Protein AF-A0A7Y1UF45-F1 (afdb_monomer)

Foldseek 3Di:
DALLQCLVQQVLDPVSVVLCVVQHDDDRFDLVCLVVPDDDQVSVLSPQCVQLDPDSYFDFDAAPQSHTQETEQFEQFRVLSVVVSVVSVVSCVVDRFLPDWHWYWYAPYPPPGTDDTHTGPSDGGDDDPDDDPPDDDPRDDDADVQKFKKFKFKFFADPVRHGDPSSDDPSSADDSIDIPDLVLLLQQLVQQVVCVQPKGWRPPVVQLRVVQSHDDDHQLWGQSNPPVSPKPWPDWDGTKMWGQDPVRKIKIWTKIKTKTFDQDDDDDPPDFTKGWIKIDIWIKTDIWHDDPSGTDWDKMKIKDWMFIWMDDDDDDDDDHHQRRDPPHTDIDGDTGIMMMIMITD

pLDDT: mean 80.5, std 16.52, range [35.34, 98.5]

Secondary structure (DSSP, 8-state):
--THHHHHHTTT-HHHHHHHHHH-------HHHHHSPPSHHHHHHHHHHHHH-SSSSSEEEE-TTS-EEEEES-BSSSHHHHHHHHHHHHHHHH-SSSSS--PEEEEEEBTTEEEEEEPP-SPPPP--SSPPTTPPPTTS--PPTT-EEEEEEEEEE-TTSSBPTTS--GGGSS--EEEE-HHHHHHHHHHHHHTTTS-EEPPHHHHHHHHHT--SS-GGG-TTSHHHHT---SEEEEEEEEEE-TTSPEEEEEEEEEEEEE-----STT-----EEEEEEEEEEEEEEEETTEEEEEEEEEEEEEEEE-----S--S---GGGG-SS-----EEEEEEEEEEE-

Solvent-accessible surface area (backbone atoms only — not comparable to full-atom values): 19359 Å² total; per-residue (Å²): 137,69,83,58,19,58,38,65,49,48,61,60,38,70,68,50,41,52,48,38,71,74,77,50,84,90,78,92,77,57,52,70,45,34,76,53,44,54,82,63,59,68,19,50,43,26,42,44,49,48,70,64,46,94,50,88,61,60,51,72,44,60,30,74,28,54,46,52,53,35,34,30,32,21,22,67,30,75,67,41,51,53,52,49,54,53,52,49,49,54,50,30,74,79,40,49,43,64,92,50,88,54,52,24,38,30,20,63,26,33,82,87,40,64,46,81,62,43,74,52,85,84,71,73,45,73,71,77,95,65,75,60,92,90,58,76,61,87,90,51,82,86,75,58,87,77,38,42,56,31,40,45,51,75,42,43,28,44,97,87,67,45,71,32,88,81,56,58,61,75,92,62,58,80,71,45,60,48,73,51,40,46,69,46,33,47,46,42,44,49,49,56,62,75,33,74,71,43,76,38,68,52,44,65,71,51,50,47,56,58,57,57,63,66,70,92,72,58,72,67,61,27,40,69,52,36,86,87,20,64,25,32,60,85,48,77,51,76,50,44,33,33,30,67,41,98,84,72,27,32,43,34,37,36,41,37,38,42,27,29,41,45,79,54,86,54,87,59,104,85,57,68,37,47,24,31,33,34,37,40,40,34,39,39,40,38,42,35,31,70,54,96,58,35,79,73,44,46,39,40,39,34,41,42,41,41,34,38,36,51,44,45,71,92,84,75,87,88,83,77,57,67,29,50,58,44,90,43,42,69,74,50,75,45,78,43,38,36,40,31,42,34,32,60,115

Radius of gyration: 22.59 Å; Cα contacts (8 Å, |Δi|>4): 703; chains: 1; bounding box: 53×42×66 Å

Mean predicted aligned error: 9.52 Å

Sequence (345 aa):
MFAGAAREAVFSKPDVIARIRRDFIPVAVKAGRVQNPPPGIEGDLYRELKRSQPAPQGIAVLNAAGKVLAWSLMFEDDAEVLNFLDHTRERYAAFPDASRPVSAERFHRFPSRKLPDLPDHGRALAVPDVHPAGDACPGGLPVAPGARLVEVVGRALDDEGKPRSDARTQDNYIEDRFEITSGMQDALAAAMRSAEGKAFRLPAGLSRVIVANAYLGMLDVNPLGGAFSGGECTAEDIALWARRAADESLEIWGRSKVAGKQIEKGRGARNDGRRWDHTIDLRWTGRLAMTGGRLARFALLAEGREQLRWFGPRGDGGKGNDVAHLPAGRPIDLDCRVRYGMGLE

Structure (mmCIF, N/CA/C/O backbone):
data_AF-A0A7Y1UF45-F1
#
_entry.id   AF-A0A7Y1UF45-F1
#
loop_
_atom_site.group_PDB
_atom_site.id
_atom_site.type_symbol
_atom_site.label_atom_id
_atom_site.label_alt_id
_atom_site.label_comp_id
_atom_site.label_asym_id
_atom_site.label_entity_id
_atom_site.label_seq_id
_atom_site.pdbx_PDB_ins_code
_atom_site.Cartn_x
_atom_site.Cartn_y
_atom_site.Cartn_z
_atom_site.occupancy
_atom_site.B_iso_or_equiv
_atom_site.auth_seq_id
_atom_site.auth_comp_id
_atom_site.auth_asym_id
_atom_site.auth_atom_id
_atom_site.pdbx_PDB_model_num
ATOM 1 N N . MET A 1 1 ? -1.211 11.482 -8.405 1.00 35.34 1 MET A N 1
ATOM 2 C CA . MET A 1 1 ? -0.860 10.835 -9.693 1.00 35.34 1 MET A CA 1
ATOM 3 C C . MET A 1 1 ? -0.320 9.451 -9.353 1.00 35.34 1 MET A C 1
ATOM 5 O O . MET A 1 1 ? 0.634 9.364 -8.589 1.00 35.34 1 MET A O 1
ATOM 9 N N . PHE A 1 2 ? -1.010 8.408 -9.821 1.00 45.12 2 PHE A N 1
ATOM 10 C CA . PHE A 1 2 ? -1.220 7.130 -9.122 1.00 45.12 2 PHE A CA 1
ATOM 11 C C . PHE A 1 2 ? -0.126 6.075 -9.372 1.00 45.12 2 PHE A C 1
ATOM 13 O O . PHE A 1 2 ? 0.183 5.769 -10.519 1.00 45.12 2 PHE A O 1
ATOM 20 N N . ALA A 1 3 ? 0.419 5.461 -8.316 1.00 42.25 3 ALA A N 1
ATOM 21 C CA . ALA A 1 3 ? 1.370 4.343 -8.432 1.00 42.25 3 ALA A CA 1
ATOM 22 C C . ALA A 1 3 ? 0.698 2.983 -8.745 1.00 42.25 3 ALA A C 1
ATOM 24 O O . ALA A 1 3 ? 1.385 2.044 -9.143 1.00 42.25 3 ALA A O 1
ATOM 25 N N . GLY A 1 4 ? -0.629 2.863 -8.591 1.00 49.19 4 GLY A N 1
ATOM 26 C CA . GLY A 1 4 ? -1.361 1.599 -8.793 1.00 49.19 4 GLY A CA 1
ATOM 27 C C . GLY A 1 4 ? -1.575 1.192 -10.259 1.00 49.19 4 GLY A C 1
ATOM 28 O O . GLY A 1 4 ? -1.883 0.043 -10.541 1.00 49.19 4 GLY A O 1
ATOM 29 N N . ALA A 1 5 ? -1.302 2.088 -11.209 1.00 53.97 5 ALA A N 1
ATOM 30 C CA . ALA A 1 5 ? -1.544 1.887 -12.638 1.00 53.97 5 ALA A CA 1
ATOM 31 C C . ALA A 1 5 ? -0.840 0.653 -13.233 1.00 53.97 5 ALA A C 1
ATOM 33 O O . ALA A 1 5 ? -1.465 -0.183 -13.880 1.00 53.97 5 ALA A O 1
ATOM 34 N N . ALA A 1 6 ? 0.472 0.534 -13.008 1.00 59.47 6 ALA A N 1
ATOM 35 C CA . ALA A 1 6 ? 1.241 -0.613 -13.483 1.00 59.47 6 ALA A CA 1
ATOM 36 C C . ALA A 1 6 ? 0.867 -1.886 -12.709 1.00 59.47 6 ALA A C 1
ATOM 38 O O . ALA A 1 6 ? 0.811 -2.962 -13.294 1.00 59.47 6 ALA A O 1
ATOM 39 N N . ARG A 1 7 ? 0.558 -1.767 -11.411 1.00 58.94 7 ARG A N 1
ATOM 40 C CA . ARG A 1 7 ? 0.163 -2.897 -10.553 1.00 58.94 7 ARG A CA 1
ATOM 41 C C . ARG A 1 7 ? -1.091 -3.588 -11.085 1.00 58.94 7 ARG A C 1
ATOM 43 O O . ARG A 1 7 ? -1.086 -4.795 -11.283 1.00 58.94 7 ARG A O 1
ATOM 50 N N . GLU A 1 8 ? -2.107 -2.815 -11.440 1.00 55.19 8 GLU A N 1
ATOM 51 C CA . GLU A 1 8 ? -3.396 -3.353 -11.884 1.00 55.19 8 GLU A CA 1
ATOM 52 C C . GLU A 1 8 ? -3.431 -3.782 -13.350 1.00 55.19 8 GLU A C 1
ATOM 54 O O . GLU A 1 8 ? -4.167 -4.702 -13.692 1.00 55.19 8 GLU A O 1
ATOM 59 N N . ALA A 1 9 ? -2.636 -3.169 -14.227 1.00 61.09 9 ALA A N 1
ATOM 60 C CA . ALA A 1 9 ? -2.624 -3.543 -15.645 1.00 61.09 9 ALA A CA 1
ATOM 61 C C . ALA A 1 9 ? -1.584 -4.627 -15.986 1.00 61.09 9 ALA A C 1
ATOM 63 O O . ALA A 1 9 ? -1.766 -5.390 -16.942 1.00 61.09 9 ALA A O 1
ATOM 64 N N . VAL A 1 10 ? -0.480 -4.685 -15.231 1.00 66.75 10 VAL A N 1
ATOM 65 C CA . VAL A 1 10 ? 0.660 -5.574 -15.503 1.00 66.75 10 VAL A CA 1
ATOM 66 C C . VAL A 1 10 ? 0.774 -6.678 -14.457 1.00 66.75 10 VAL A C 1
ATOM 68 O O . VAL A 1 10 ? 0.766 -7.856 -14.810 1.00 66.75 10 VAL A O 1
ATOM 71 N N . PHE A 1 11 ? 0.822 -6.325 -13.172 1.00 65.75 11 PHE A N 1
ATOM 72 C CA . PHE A 1 11 ? 1.010 -7.297 -12.085 1.00 65.75 11 PHE A CA 1
ATOM 73 C C . PHE A 1 11 ? -0.281 -8.018 -11.675 1.00 65.75 11 PHE A C 1
ATOM 75 O O . PHE A 1 11 ? -0.262 -8.892 -10.814 1.00 65.75 11 PHE A O 1
ATOM 82 N N . SER A 1 12 ? -1.392 -7.740 -12.354 1.00 59.53 12 SER A N 1
ATOM 83 C CA . SER A 1 12 ? -2.643 -8.466 -12.191 1.00 59.53 12 SER A CA 1
ATOM 84 C C . SER A 1 12 ? -2.755 -9.700 -13.078 1.00 59.53 12 SER A C 1
ATOM 86 O O . SER A 1 12 ? -3.769 -10.367 -12.954 1.00 59.53 12 SER A O 1
ATOM 88 N N . LYS A 1 13 ? -1.792 -10.039 -13.953 1.00 68.81 13 LYS A N 1
ATOM 89 C CA . LYS A 1 13 ? -1.873 -11.164 -14.918 1.00 68.81 13 LYS A CA 1
ATOM 90 C C . LYS A 1 13 ? -1.083 -12.393 -14.453 1.00 68.81 13 LYS A C 1
ATOM 92 O O . LYS A 1 13 ? 0.041 -12.235 -13.986 1.00 68.81 13 LYS A O 1
ATOM 97 N N . PRO A 1 14 ? -1.630 -13.626 -14.528 1.00 69.62 14 PRO A N 1
ATOM 98 C CA . PRO A 1 14 ? -1.044 -14.766 -13.816 1.00 69.62 14 PRO A CA 1
ATOM 99 C C . PRO A 1 14 ? 0.273 -15.231 -14.442 1.00 69.62 14 PRO A C 1
ATOM 101 O O . PRO A 1 14 ? 1.185 -15.629 -13.731 1.00 69.62 14 PRO A O 1
ATOM 104 N N . ASP A 1 15 ? 0.359 -15.182 -15.764 1.00 77.44 15 ASP A N 1
ATOM 105 C CA . ASP A 1 15 ? 1.523 -15.494 -16.581 1.00 77.44 15 ASP A CA 1
ATOM 106 C C . ASP A 1 15 ? 2.648 -14.480 -16.359 1.00 77.44 15 ASP A C 1
ATOM 108 O O . ASP A 1 15 ? 3.798 -14.876 -16.169 1.00 77.44 15 ASP A O 1
ATOM 112 N N . VAL A 1 16 ? 2.314 -13.190 -16.275 1.00 80.12 16 VAL A N 1
ATOM 113 C CA . VAL A 1 16 ? 3.249 -12.120 -15.905 1.00 80.12 16 VAL A CA 1
ATOM 114 C C . VAL A 1 16 ? 3.764 -12.317 -14.478 1.00 80.12 16 VAL A C 1
ATOM 116 O O . VAL A 1 16 ? 4.975 -12.312 -14.266 1.00 80.12 16 VAL A O 1
ATOM 119 N N . ILE A 1 17 ? 2.884 -12.571 -13.501 1.00 74.12 17 ILE A N 1
ATOM 120 C CA . ILE A 1 17 ? 3.282 -12.858 -12.109 1.00 74.12 17 ILE A CA 1
ATOM 121 C C . ILE A 1 17 ? 4.177 -14.099 -12.047 1.00 74.12 17 ILE A C 1
ATOM 123 O O . ILE A 1 17 ? 5.221 -14.073 -11.397 1.00 74.12 17 ILE A O 1
ATOM 127 N N . ALA A 1 18 ? 3.784 -15.189 -12.711 1.00 76.25 18 ALA A N 1
ATOM 128 C CA . ALA A 1 18 ? 4.558 -16.425 -12.738 1.00 76.25 18 ALA A CA 1
ATOM 129 C C . ALA A 1 18 ? 5.945 -16.196 -13.347 1.00 76.25 18 ALA A C 1
ATOM 131 O O . ALA A 1 18 ? 6.940 -16.689 -12.816 1.00 76.25 18 ALA A O 1
ATOM 132 N N . ARG A 1 19 ? 6.021 -15.402 -14.421 1.00 85.38 19 ARG A N 1
ATOM 133 C CA . ARG A 1 19 ? 7.281 -15.000 -15.043 1.00 85.38 19 ARG A CA 1
ATOM 134 C C . ARG A 1 19 ? 8.155 -14.197 -14.085 1.00 85.38 19 ARG A C 1
ATOM 136 O O . ARG A 1 19 ? 9.326 -14.525 -13.929 1.00 85.38 19 ARG A O 1
ATOM 143 N N . ILE A 1 20 ? 7.592 -13.178 -13.442 1.00 84.50 20 ILE A N 1
ATOM 144 C CA . ILE A 1 20 ? 8.307 -12.330 -12.485 1.00 84.50 20 ILE A CA 1
ATOM 145 C C . ILE A 1 20 ? 8.844 -13.167 -11.333 1.00 84.50 20 ILE A C 1
ATOM 147 O O . ILE A 1 20 ? 10.030 -13.107 -11.063 1.00 84.50 20 ILE A O 1
ATOM 151 N N . ARG A 1 21 ? 8.018 -14.008 -10.704 1.00 79.44 21 ARG A N 1
ATOM 152 C CA . ARG A 1 21 ? 8.452 -14.853 -9.577 1.00 79.44 21 ARG A CA 1
ATOM 153 C C . ARG A 1 21 ? 9.572 -15.822 -9.937 1.00 79.44 21 ARG A C 1
ATOM 155 O O . ARG A 1 21 ? 10.344 -16.200 -9.064 1.00 79.44 21 ARG A O 1
ATOM 162 N N . ARG A 1 22 ? 9.624 -16.262 -11.194 1.00 85.19 22 ARG A N 1
ATOM 163 C CA . ARG A 1 22 ? 10.650 -17.190 -11.667 1.00 85.19 22 ARG A CA 1
ATOM 164 C C . ARG A 1 22 ? 11.966 -16.484 -11.986 1.00 85.19 22 ARG A C 1
ATOM 166 O O . ARG A 1 22 ? 13.018 -17.019 -11.659 1.00 85.19 22 ARG A O 1
ATOM 173 N N . ASP A 1 23 ? 11.896 -15.321 -12.631 1.00 88.75 23 ASP A N 1
ATOM 174 C CA . ASP A 1 23 ? 13.054 -14.716 -13.300 1.00 88.75 23 ASP A CA 1
ATOM 175 C C . ASP A 1 23 ? 13.484 -13.359 -12.689 1.00 88.75 23 ASP A C 1
ATOM 177 O O . ASP A 1 23 ? 14.534 -12.837 -13.058 1.00 88.75 23 ASP A O 1
ATOM 181 N N . PHE A 1 24 ? 12.700 -12.762 -11.780 1.00 88.31 24 PHE A N 1
ATOM 182 C CA . PHE A 1 24 ? 12.879 -11.386 -11.297 1.00 88.31 24 PHE A CA 1
ATOM 183 C C . PHE A 1 24 ? 12.585 -11.221 -9.795 1.00 88.31 24 PHE A C 1
ATOM 185 O O . PHE A 1 24 ? 11.868 -12.004 -9.177 1.00 88.31 24 PHE A O 1
ATOM 192 N N . ILE A 1 25 ? 13.087 -10.124 -9.219 1.00 82.94 25 ILE A N 1
ATOM 193 C CA . ILE A 1 25 ? 12.717 -9.654 -7.877 1.00 82.94 25 ILE A CA 1
ATOM 194 C C . ILE A 1 25 ? 11.820 -8.417 -8.047 1.00 82.94 25 ILE A C 1
ATOM 196 O O . ILE A 1 25 ? 12.322 -7.361 -8.443 1.00 82.94 25 ILE A O 1
ATOM 200 N N . PRO A 1 26 ? 10.498 -8.510 -7.807 1.00 78.25 26 PRO A N 1
ATOM 201 C CA . PRO A 1 26 ? 9.615 -7.357 -7.927 1.00 78.25 26 PRO A CA 1
ATOM 202 C C . PRO A 1 26 ? 9.829 -6.386 -6.763 1.00 78.25 26 PRO A C 1
ATOM 204 O O . PRO A 1 26 ? 9.764 -6.774 -5.600 1.00 78.25 26 PRO A O 1
ATOM 207 N N . VAL A 1 27 ? 10.034 -5.105 -7.078 1.00 76.06 27 VAL A N 1
ATOM 208 C CA . VAL A 1 27 ? 10.164 -4.035 -6.079 1.00 76.06 27 VAL A CA 1
ATOM 209 C C . VAL A 1 27 ? 9.229 -2.892 -6.439 1.00 76.06 27 VAL A C 1
ATOM 211 O O . VAL A 1 27 ? 9.270 -2.356 -7.547 1.00 76.06 27 VAL A O 1
ATOM 214 N N . ALA A 1 28 ? 8.392 -2.491 -5.486 1.00 72.56 28 ALA A N 1
ATOM 215 C CA . ALA A 1 28 ? 7.469 -1.386 -5.668 1.00 72.56 28 ALA A CA 1
ATOM 216 C C . ALA A 1 28 ? 8.030 -0.114 -5.017 1.00 72.56 28 ALA A C 1
ATOM 218 O O . ALA A 1 28 ? 8.072 0.014 -3.797 1.00 72.56 28 ALA A O 1
ATOM 219 N N . VAL A 1 29 ? 8.451 0.848 -5.837 1.00 72.56 29 VAL A N 1
ATOM 220 C CA . VAL A 1 29 ? 9.058 2.103 -5.369 1.00 72.56 29 VAL A CA 1
ATOM 221 C C . VAL A 1 29 ? 8.046 3.246 -5.320 1.00 72.56 29 VAL A C 1
ATOM 223 O O . VAL A 1 29 ? 7.265 3.460 -6.250 1.00 72.56 29 VAL A O 1
ATOM 226 N N . LYS A 1 30 ? 8.071 4.034 -4.237 1.00 71.62 30 LYS A N 1
ATOM 227 C CA . LYS A 1 30 ? 7.244 5.244 -4.115 1.00 71.62 30 LYS A CA 1
ATOM 228 C C . LYS A 1 30 ? 7.755 6.320 -5.073 1.00 71.62 30 LYS A C 1
ATOM 230 O O . LYS A 1 30 ? 8.881 6.794 -4.924 1.00 71.62 30 LYS A O 1
ATOM 235 N N . ALA A 1 31 ? 6.905 6.791 -5.987 1.00 69.19 31 ALA A N 1
ATOM 236 C CA . ALA A 1 31 ? 7.272 7.834 -6.952 1.00 69.19 31 ALA A CA 1
ATOM 237 C C . ALA A 1 31 ? 7.837 9.097 -6.271 1.00 69.19 31 ALA A C 1
ATOM 239 O O . ALA A 1 31 ? 8.826 9.660 -6.730 1.00 69.19 31 ALA A O 1
ATOM 240 N N . GLY A 1 32 ? 7.280 9.504 -5.123 1.00 72.44 32 GLY A N 1
ATOM 241 C CA . GLY A 1 32 ? 7.795 10.637 -4.344 1.00 72.44 32 GLY A CA 1
ATOM 242 C C . GLY A 1 32 ? 9.236 10.455 -3.843 1.00 72.44 32 GLY A C 1
ATOM 243 O O . GLY A 1 32 ? 9.985 11.431 -3.811 1.00 72.44 32 GLY A O 1
ATOM 244 N N . ARG A 1 33 ? 9.646 9.219 -3.513 1.00 76.19 33 ARG A N 1
ATOM 245 C CA . ARG A 1 33 ? 11.028 8.878 -3.123 1.00 76.19 33 ARG A CA 1
ATOM 246 C C . ARG A 1 33 ? 11.967 8.864 -4.323 1.00 76.19 33 ARG A C 1
ATOM 248 O O . ARG A 1 33 ? 13.086 9.337 -4.209 1.00 76.19 33 ARG A O 1
ATOM 255 N N . VAL A 1 34 ? 11.504 8.409 -5.488 1.00 82.50 34 VAL A N 1
ATOM 256 C CA . VAL A 1 34 ? 12.278 8.534 -6.736 1.00 82.50 34 VAL A CA 1
ATOM 257 C C . VAL A 1 34 ? 12.483 10.011 -7.084 1.00 82.50 34 VAL A C 1
ATOM 259 O O . VAL A 1 34 ? 13.577 10.411 -7.463 1.00 82.50 34 VAL A O 1
ATOM 262 N N . GLN A 1 35 ? 11.465 10.860 -6.905 1.00 83.00 35 GLN A N 1
ATOM 263 C CA . GLN A 1 35 ? 11.594 12.296 -7.169 1.00 83.00 35 GLN A CA 1
ATOM 264 C C . GLN A 1 35 ? 12.461 13.030 -6.144 1.00 83.00 35 GLN A C 1
ATOM 266 O O . GLN A 1 35 ? 13.168 13.968 -6.521 1.00 83.00 35 GLN A O 1
ATOM 271 N N . ASN A 1 36 ? 12.468 12.578 -4.890 1.00 83.88 36 ASN A N 1
ATOM 272 C CA . ASN A 1 36 ? 13.293 13.125 -3.815 1.00 83.88 36 ASN A CA 1
ATOM 273 C C . ASN A 1 36 ? 14.122 12.005 -3.165 1.00 83.88 36 ASN A C 1
ATOM 275 O O . ASN A 1 36 ? 13.767 11.543 -2.074 1.00 83.88 36 ASN A O 1
ATOM 279 N N . PRO A 1 37 ? 15.194 11.541 -3.839 1.00 87.44 37 PRO A N 1
ATOM 280 C CA . PRO A 1 37 ? 16.002 10.439 -3.341 1.00 87.44 37 PRO A CA 1
ATOM 281 C C . PRO A 1 37 ? 16.590 10.763 -1.964 1.00 87.44 37 PRO A C 1
ATOM 283 O O . PRO A 1 37 ? 17.163 11.846 -1.800 1.00 87.44 37 PRO A O 1
ATOM 286 N N . PRO A 1 38 ? 16.470 9.856 -0.979 1.00 85.19 38 PRO A N 1
ATOM 287 C CA . PRO A 1 38 ? 17.140 10.027 0.304 1.00 85.19 38 PRO A CA 1
ATOM 288 C C . PRO A 1 38 ? 18.673 10.012 0.125 1.00 85.19 38 PRO A C 1
ATOM 290 O O . PRO A 1 38 ? 19.173 9.643 -0.941 1.00 85.19 38 PRO A O 1
ATOM 293 N N . PRO A 1 39 ? 19.455 10.417 1.139 1.00 85.00 39 PRO A N 1
ATOM 294 C CA . PRO A 1 39 ? 20.890 10.146 1.150 1.00 85.00 39 PRO A CA 1
ATOM 295 C C . PRO A 1 39 ? 21.176 8.636 1.274 1.00 85.00 39 PRO A C 1
ATOM 297 O O . PRO A 1 39 ? 20.290 7.842 1.586 1.00 85.00 39 PRO A O 1
ATOM 300 N N . GLY A 1 40 ? 22.434 8.247 1.055 1.00 85.94 40 GLY A N 1
ATOM 301 C CA . GLY A 1 40 ? 22.899 6.866 1.223 1.00 85.94 40 GLY A CA 1
ATOM 302 C C . GLY A 1 40 ? 22.737 5.982 -0.017 1.00 85.94 40 GLY A C 1
ATOM 303 O O . GLY A 1 40 ? 22.385 6.456 -1.100 1.00 85.94 40 GLY A O 1
ATOM 304 N N . ILE A 1 41 ? 23.028 4.690 0.163 1.00 85.69 41 ILE A N 1
ATOM 305 C CA . ILE A 1 41 ? 23.172 3.715 -0.927 1.00 85.69 41 ILE A CA 1
ATOM 306 C C . ILE A 1 41 ? 21.843 3.456 -1.649 1.00 85.69 41 ILE A C 1
ATOM 308 O O . ILE A 1 41 ? 21.789 3.510 -2.873 1.00 85.69 41 ILE A O 1
ATOM 312 N N . GLU A 1 42 ? 20.734 3.280 -0.926 1.00 83.75 42 GLU A N 1
ATOM 313 C CA . GLU A 1 42 ? 19.424 3.215 -1.588 1.00 83.75 42 GLU A CA 1
ATOM 314 C C . GLU A 1 42 ? 19.109 4.511 -2.339 1.00 83.75 42 GLU A C 1
ATOM 316 O O . GLU A 1 42 ? 18.591 4.491 -3.451 1.00 83.75 42 GLU A O 1
ATOM 321 N N . GLY A 1 43 ? 19.471 5.656 -1.760 1.00 87.62 43 GLY A N 1
ATOM 322 C CA . GLY A 1 43 ? 19.366 6.959 -2.400 1.00 87.62 43 GLY A CA 1
ATOM 323 C C . GLY A 1 43 ? 20.080 7.053 -3.747 1.00 87.62 43 GLY A C 1
ATOM 324 O O . GLY A 1 43 ? 19.604 7.739 -4.654 1.00 87.62 43 GLY A O 1
ATOM 325 N N . ASP A 1 44 ? 21.213 6.362 -3.900 1.00 89.38 44 ASP A N 1
ATOM 326 C CA . ASP A 1 44 ? 21.905 6.219 -5.183 1.00 89.38 44 ASP A CA 1
ATOM 327 C C . ASP A 1 44 ? 21.042 5.451 -6.199 1.00 89.38 44 ASP A C 1
ATOM 329 O O . ASP A 1 44 ? 20.910 5.907 -7.336 1.00 89.38 44 ASP A O 1
ATOM 333 N N . LEU A 1 45 ? 20.391 4.357 -5.786 1.00 89.50 45 LEU A N 1
ATOM 334 C CA . LEU A 1 45 ? 19.464 3.591 -6.629 1.00 89.50 45 LEU A CA 1
ATOM 335 C C . LEU A 1 45 ? 18.254 4.433 -7.061 1.00 89.50 45 LEU A C 1
ATOM 337 O O . LEU A 1 45 ? 17.920 4.491 -8.244 1.00 89.50 45 LEU A O 1
ATOM 341 N N . TYR A 1 46 ? 17.632 5.157 -6.123 1.00 89.50 46 TYR A N 1
ATOM 342 C CA . TYR A 1 46 ? 16.533 6.081 -6.427 1.00 89.50 46 TYR A CA 1
ATOM 343 C C . TYR A 1 46 ? 16.971 7.193 -7.392 1.00 89.50 46 TYR A C 1
ATOM 345 O O . TYR A 1 46 ? 16.196 7.585 -8.267 1.00 89.50 46 TYR A O 1
ATOM 353 N N . ARG A 1 47 ? 18.212 7.689 -7.283 1.00 91.25 47 ARG A N 1
ATOM 354 C CA . ARG A 1 47 ? 18.777 8.654 -8.241 1.00 91.25 47 ARG A CA 1
ATOM 355 C C . ARG A 1 47 ? 18.971 8.051 -9.624 1.00 91.25 47 ARG A C 1
ATOM 357 O O . ARG A 1 47 ? 18.678 8.738 -10.599 1.00 91.25 47 ARG A O 1
ATOM 364 N N . GLU A 1 48 ? 19.414 6.803 -9.721 1.00 92.69 48 GLU A N 1
ATOM 365 C CA . GLU A 1 48 ? 19.587 6.133 -11.012 1.00 92.69 48 GLU A CA 1
ATOM 366 C C . GLU A 1 48 ? 18.250 5.864 -11.711 1.00 92.69 48 GLU A C 1
ATOM 368 O O . GLU A 1 48 ? 18.103 6.139 -12.906 1.00 92.69 48 GLU A O 1
ATOM 373 N N . LEU A 1 49 ? 17.237 5.449 -10.947 1.00 91.44 49 LEU A N 1
ATOM 374 C CA . LEU A 1 49 ? 15.854 5.380 -11.417 1.00 91.44 49 LEU A CA 1
ATOM 375 C C . LEU A 1 49 ? 15.373 6.750 -11.906 1.00 91.44 49 LEU A C 1
ATOM 377 O O . LEU A 1 49 ? 14.915 6.869 -13.040 1.00 91.44 49 LEU A O 1
ATOM 381 N N . LYS A 1 50 ? 15.541 7.806 -11.097 1.00 92.12 50 LYS A N 1
ATOM 382 C CA . LYS A 1 50 ? 15.129 9.176 -11.451 1.00 92.12 50 LYS A CA 1
ATOM 383 C C . LYS A 1 50 ? 15.813 9.684 -12.718 1.00 92.12 50 LYS A C 1
ATOM 385 O O . LYS A 1 50 ? 15.191 10.393 -13.503 1.00 92.12 50 LYS A O 1
ATOM 390 N N . ARG A 1 51 ? 17.093 9.360 -12.901 1.00 92.75 51 ARG A N 1
ATOM 391 C CA . ARG A 1 51 ? 17.888 9.754 -14.069 1.00 92.75 51 ARG A CA 1
ATOM 392 C C . ARG A 1 51 ? 17.369 9.075 -15.337 1.00 92.75 51 ARG A C 1
ATOM 394 O O . ARG A 1 51 ? 17.268 9.722 -16.375 1.00 92.75 51 ARG A O 1
ATOM 401 N N . SER A 1 52 ? 17.029 7.792 -15.231 1.00 91.31 52 SER A N 1
ATOM 402 C CA . SER A 1 52 ? 16.617 6.942 -16.353 1.00 91.31 52 SER A CA 1
ATOM 403 C C . SER A 1 52 ? 15.136 7.048 -16.703 1.00 91.31 52 SER A C 1
ATOM 405 O O . SER A 1 52 ? 14.756 6.745 -17.834 1.00 91.31 52 SER A O 1
ATOM 407 N N . GLN A 1 53 ? 14.297 7.501 -15.771 1.00 88.62 53 GLN A N 1
ATOM 408 C CA . GLN A 1 53 ? 12.857 7.544 -15.981 1.00 88.62 53 GLN A CA 1
ATOM 409 C C . GLN A 1 53 ? 12.477 8.572 -17.075 1.00 88.62 53 GLN A C 1
ATOM 411 O O . GLN A 1 53 ? 12.856 9.744 -16.999 1.00 88.62 53 GLN A O 1
ATOM 416 N N . PRO A 1 54 ? 11.694 8.182 -18.094 1.00 82.75 54 PRO A N 1
ATOM 417 C CA . PRO A 1 54 ? 11.074 9.121 -19.024 1.00 82.75 54 PRO A CA 1
ATOM 418 C C . PRO A 1 54 ? 9.878 9.854 -18.392 1.00 82.75 54 PRO A C 1
ATOM 420 O O . PRO A 1 54 ? 9.527 10.949 -18.823 1.00 82.75 54 PRO A O 1
ATOM 423 N N . ALA A 1 55 ? 9.256 9.262 -17.369 1.00 78.69 55 ALA A N 1
ATOM 424 C CA . ALA A 1 55 ? 8.130 9.810 -16.624 1.00 78.69 55 ALA A CA 1
ATOM 425 C C . ALA A 1 55 ? 8.127 9.250 -15.186 1.00 78.69 55 ALA A C 1
ATOM 427 O O . ALA A 1 55 ? 8.757 8.225 -14.943 1.00 78.69 55 ALA A O 1
ATOM 428 N N . PRO A 1 56 ? 7.397 9.860 -14.230 1.00 71.62 56 PRO A N 1
ATOM 429 C CA . PRO A 1 56 ? 7.323 9.374 -12.843 1.00 71.62 56 PRO A CA 1
ATOM 430 C C . PRO A 1 56 ? 6.700 7.977 -12.657 1.00 71.62 56 PRO A C 1
ATOM 432 O O . PRO A 1 56 ? 6.632 7.494 -11.530 1.00 71.62 56 PRO A O 1
ATOM 435 N N . GLN A 1 57 ? 6.184 7.369 -13.728 1.00 73.88 57 GLN A N 1
ATOM 436 C CA . GLN A 1 57 ? 5.519 6.069 -13.741 1.00 73.88 57 GLN A CA 1
ATOM 437 C C . GLN A 1 57 ? 6.142 5.163 -14.808 1.00 73.88 57 GLN A C 1
ATOM 439 O O . GLN A 1 57 ? 6.768 5.631 -15.761 1.00 73.88 57 GLN A O 1
ATOM 444 N N . GLY A 1 58 ? 5.930 3.861 -14.653 1.00 80.56 58 GLY A N 1
ATOM 445 C CA . GLY A 1 58 ? 6.346 2.843 -15.607 1.00 80.56 58 GLY A CA 1
ATOM 446 C C . GLY A 1 58 ? 6.956 1.636 -14.914 1.00 80.56 58 GLY A C 1
ATOM 447 O O . GLY A 1 58 ? 6.927 1.520 -13.688 1.00 80.56 58 GLY A O 1
ATOM 448 N N . ILE A 1 59 ? 7.503 0.742 -15.726 1.00 86.88 59 ILE A N 1
ATOM 449 C CA . ILE A 1 59 ? 8.216 -0.451 -15.289 1.00 86.88 59 ILE A CA 1
ATOM 450 C C . ILE A 1 59 ? 9.666 -0.310 -15.721 1.00 86.88 59 ILE A C 1
ATOM 452 O O . ILE A 1 59 ? 9.957 -0.103 -16.900 1.00 86.88 59 ILE A O 1
ATOM 456 N N . ALA A 1 60 ? 10.559 -0.427 -14.747 1.00 91.75 60 ALA A N 1
ATOM 457 C CA . ALA A 1 60 ? 11.996 -0.419 -14.942 1.00 91.75 60 ALA A CA 1
ATOM 458 C C . ALA A 1 60 ? 12.556 -1.790 -14.572 1.00 91.75 60 ALA A C 1
ATOM 460 O O . ALA A 1 60 ? 12.160 -2.355 -13.553 1.00 91.75 60 ALA A O 1
ATOM 461 N N . VAL A 1 61 ? 13.499 -2.294 -15.364 1.00 94.62 61 VAL A N 1
ATOM 462 C CA . VAL A 1 61 ? 14.299 -3.470 -15.000 1.00 94.62 61 VAL A CA 1
ATOM 463 C C . VAL A 1 61 ? 15.737 -3.030 -14.806 1.00 94.62 61 VAL A C 1
ATOM 465 O O . VAL A 1 61 ? 16.284 -2.299 -15.634 1.00 94.62 61 VAL A O 1
ATOM 468 N N . LEU A 1 62 ? 16.328 -3.456 -13.694 1.00 94.12 62 LEU A N 1
ATOM 469 C CA . LEU A 1 62 ? 17.685 -3.114 -13.303 1.00 94.12 62 LEU A CA 1
ATOM 470 C C . LEU A 1 62 ? 18.551 -4.372 -13.283 1.00 94.12 62 LEU A C 1
ATOM 472 O O . LEU A 1 62 ? 18.046 -5.470 -13.056 1.00 94.12 62 LEU A O 1
ATOM 476 N N . ASN A 1 63 ? 19.852 -4.206 -13.502 1.00 94.25 63 ASN A N 1
ATOM 477 C CA . ASN A 1 63 ? 20.823 -5.276 -13.303 1.00 94.25 63 ASN A CA 1
ATOM 478 C C . ASN A 1 63 ? 21.326 -5.348 -11.847 1.00 94.25 63 ASN A C 1
ATOM 480 O O . ASN A 1 63 ? 20.903 -4.561 -10.997 1.00 94.25 63 ASN A O 1
ATOM 484 N N . ALA A 1 64 ? 22.250 -6.271 -11.550 1.00 90.81 64 ALA A N 1
ATOM 485 C CA . ALA A 1 64 ? 22.745 -6.495 -10.185 1.00 90.81 64 ALA A CA 1
ATOM 486 C C . ALA A 1 64 ? 23.512 -5.295 -9.599 1.00 90.81 64 ALA A C 1
ATOM 488 O O . ALA A 1 64 ? 23.645 -5.182 -8.386 1.00 90.81 64 ALA A O 1
ATOM 489 N N . ALA A 1 65 ? 23.981 -4.373 -10.444 1.00 90.94 65 ALA A N 1
ATOM 490 C CA . ALA A 1 65 ? 24.645 -3.139 -10.029 1.00 90.94 65 ALA A CA 1
ATOM 491 C C . ALA A 1 65 ? 23.685 -1.936 -9.961 1.00 90.94 65 ALA A C 1
ATOM 493 O O . ALA A 1 65 ? 24.131 -0.786 -9.958 1.00 90.94 65 ALA A O 1
ATOM 494 N N . GLY A 1 66 ? 22.369 -2.182 -9.979 1.00 91.00 66 GLY A N 1
ATOM 495 C CA . GLY A 1 66 ? 21.340 -1.147 -9.921 1.00 91.00 66 GLY A CA 1
ATOM 496 C C . GLY A 1 66 ? 21.247 -0.277 -11.179 1.00 91.00 66 GLY A C 1
ATOM 497 O O . GLY A 1 66 ? 20.650 0.797 -11.127 1.00 91.00 66 GLY A O 1
ATOM 498 N N . LYS A 1 67 ? 21.823 -0.707 -12.310 1.00 94.81 67 LYS A N 1
ATOM 499 C CA . LYS A 1 67 ? 21.732 0.015 -13.589 1.00 94.81 67 LYS A CA 1
ATOM 500 C C . LYS A 1 67 ? 20.433 -0.307 -14.293 1.00 94.81 67 LYS A C 1
ATOM 502 O O . LYS A 1 67 ? 20.111 -1.480 -14.464 1.00 94.81 67 LYS A O 1
ATOM 507 N N . VAL A 1 68 ? 19.715 0.717 -14.749 1.00 95.38 68 VAL A N 1
ATOM 508 C CA . VAL A 1 68 ? 18.482 0.520 -15.520 1.00 95.38 68 VAL A CA 1
ATOM 509 C C . VAL A 1 68 ? 18.830 -0.035 -16.901 1.00 95.38 68 VAL A C 1
ATOM 511 O O . VAL A 1 68 ? 19.500 0.618 -17.695 1.00 95.38 68 VAL A O 1
ATOM 514 N N . LEU A 1 69 ? 18.348 -1.240 -17.198 1.00 97.12 69 LEU A N 1
ATOM 515 C CA . LEU A 1 69 ? 18.516 -1.896 -18.493 1.00 97.12 69 LEU A CA 1
ATOM 516 C C . LEU A 1 69 ? 17.491 -1.388 -19.503 1.00 97.12 69 LEU A C 1
ATOM 518 O O . LEU A 1 69 ? 17.852 -1.078 -20.641 1.00 97.12 69 LEU A O 1
ATOM 522 N N . ALA A 1 70 ? 16.229 -1.304 -19.079 1.00 97.00 70 ALA A N 1
ATOM 523 C CA . ALA A 1 70 ? 15.146 -0.731 -19.859 1.00 97.00 70 ALA A CA 1
ATOM 524 C C . ALA A 1 70 ? 14.052 -0.142 -18.957 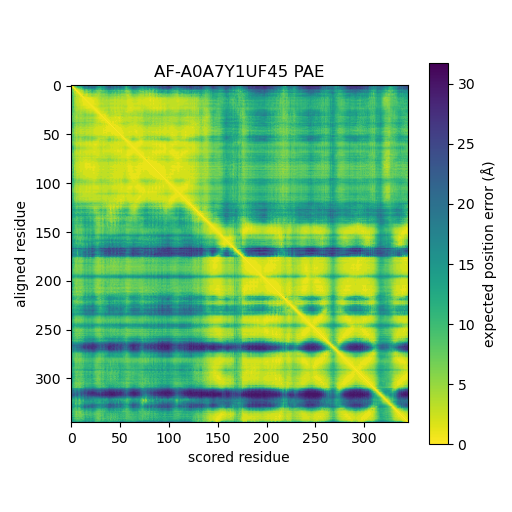1.00 97.00 70 ALA A C 1
ATOM 526 O O . ALA A 1 70 ? 13.825 -0.613 -17.839 1.00 97.00 70 ALA A O 1
ATOM 527 N N . TRP A 1 71 ? 13.350 0.862 -19.476 1.00 94.12 71 TRP A N 1
ATOM 528 C CA . TRP A 1 71 ? 12.185 1.490 -18.865 1.00 94.12 71 TRP A CA 1
ATOM 529 C C . TRP A 1 71 ? 11.051 1.586 -19.876 1.00 94.12 71 TRP A C 1
ATOM 531 O O . TRP A 1 71 ? 11.235 2.162 -20.949 1.00 94.12 71 TRP A O 1
ATOM 541 N N . SER A 1 72 ? 9.861 1.118 -19.510 1.00 91.19 72 SER A N 1
ATOM 542 C CA . SER A 1 72 ? 8.653 1.298 -20.311 1.00 91.19 72 SER A CA 1
ATOM 543 C C . SER A 1 72 ? 7.558 2.013 -19.527 1.00 91.19 72 SER A C 1
ATOM 545 O O . SER A 1 72 ? 7.221 1.614 -18.413 1.00 91.19 72 SER A O 1
ATOM 547 N N . LEU A 1 73 ? 6.995 3.080 -20.101 1.00 84.25 73 LEU A N 1
ATOM 548 C CA . LEU A 1 73 ? 5.821 3.753 -19.534 1.00 84.25 73 LEU A CA 1
ATOM 549 C C . LEU A 1 73 ? 4.527 2.969 -19.820 1.00 84.25 73 LEU A C 1
ATOM 551 O O . LEU A 1 73 ? 3.653 2.901 -18.962 1.00 84.25 73 LEU A O 1
ATOM 555 N N . MET A 1 74 ? 4.414 2.374 -21.011 1.00 83.12 74 MET A N 1
ATOM 556 C CA . MET A 1 74 ? 3.209 1.700 -21.514 1.00 83.12 74 MET A CA 1
ATOM 557 C C . MET A 1 74 ? 3.597 0.497 -22.376 1.00 83.12 74 MET A C 1
ATOM 559 O O . MET A 1 74 ? 4.697 0.455 -22.921 1.00 83.12 74 MET A O 1
ATOM 563 N N . PHE A 1 75 ? 2.673 -0.425 -22.603 1.00 85.12 75 PHE A N 1
ATOM 564 C CA . PHE A 1 75 ? 2.863 -1.544 -23.535 1.00 85.12 75 PHE A CA 1
ATOM 565 C C . PHE A 1 75 ? 1.824 -1.441 -24.645 1.00 85.12 75 PHE A C 1
ATOM 567 O O . PHE A 1 75 ? 0.767 -0.884 -24.390 1.00 85.12 75 PHE A O 1
ATOM 574 N N . GLU A 1 76 ? 2.100 -1.879 -25.874 1.00 82.56 76 GLU A N 1
ATOM 575 C CA . GLU A 1 76 ? 1.054 -1.894 -26.918 1.00 82.56 76 GLU A CA 1
ATOM 576 C C . GLU A 1 76 ? -0.115 -2.797 -26.529 1.00 82.56 76 GLU A C 1
ATOM 578 O O . GLU A 1 76 ? -1.275 -2.427 -26.721 1.00 82.56 76 GLU A O 1
ATOM 583 N N . ASP A 1 77 ? 0.196 -3.944 -25.928 1.00 81.25 77 ASP A N 1
ATOM 584 C CA . ASP A 1 77 ? -0.788 -4.884 -25.432 1.00 81.25 77 ASP A CA 1
ATOM 585 C C . ASP A 1 77 ? -0.263 -5.737 -24.259 1.00 81.25 77 ASP A C 1
ATOM 587 O O . ASP A 1 77 ? 0.783 -5.466 -23.664 1.00 81.25 77 ASP A O 1
ATOM 591 N N . ASP A 1 78 ? -1.038 -6.757 -23.896 1.00 80.88 78 ASP A N 1
ATOM 592 C CA . ASP A 1 78 ? -0.760 -7.676 -22.796 1.00 80.88 78 ASP A CA 1
ATOM 593 C C . ASP A 1 78 ? 0.447 -8.567 -23.084 1.00 80.88 78 ASP A C 1
ATOM 595 O O . ASP A 1 78 ? 1.243 -8.822 -22.179 1.00 80.88 78 ASP A O 1
ATOM 599 N N . ALA A 1 79 ? 0.577 -9.034 -24.328 1.00 87.81 79 ALA A N 1
ATOM 600 C CA . ALA A 1 79 ? 1.660 -9.913 -24.742 1.00 87.81 79 ALA A CA 1
ATOM 601 C C . ALA A 1 79 ? 2.998 -9.165 -24.699 1.00 87.81 79 ALA A C 1
ATOM 603 O O . ALA A 1 79 ? 4.012 -9.727 -24.278 1.00 87.81 79 ALA A O 1
ATOM 604 N N . GLU A 1 80 ? 2.984 -7.866 -25.011 1.00 91.25 80 GLU A N 1
ATOM 605 C CA . GLU A 1 80 ? 4.183 -7.032 -24.973 1.00 91.25 80 GLU A CA 1
ATOM 606 C C . GLU A 1 80 ? 4.775 -6.842 -23.571 1.00 91.25 80 GLU A C 1
ATOM 608 O O . GLU A 1 80 ? 5.957 -6.521 -23.440 1.00 91.25 80 GLU A O 1
ATOM 613 N N . VAL A 1 81 ? 4.011 -7.103 -22.507 1.00 89.31 81 VAL A N 1
ATOM 614 C CA . VAL A 1 81 ? 4.568 -7.175 -21.150 1.00 89.31 81 VAL A CA 1
ATOM 615 C C . VAL A 1 81 ? 5.550 -8.341 -21.035 1.00 89.31 81 VAL A C 1
ATOM 617 O O . VAL A 1 81 ? 6.665 -8.164 -20.545 1.00 89.31 81 VAL A O 1
ATOM 620 N N . LEU A 1 82 ? 5.152 -9.536 -21.480 1.00 92.31 82 LEU A N 1
ATOM 621 C CA . LEU A 1 82 ? 6.016 -10.717 -21.435 1.00 92.31 82 LEU A CA 1
ATOM 622 C C . LEU A 1 82 ? 7.212 -10.551 -22.374 1.00 92.31 82 LEU A C 1
ATOM 624 O O . LEU A 1 82 ? 8.332 -10.857 -21.966 1.00 92.31 82 LEU A O 1
ATOM 628 N N . ASN A 1 83 ? 6.998 -9.981 -23.564 1.00 95.94 83 ASN A N 1
ATOM 629 C CA . ASN A 1 83 ? 8.082 -9.683 -24.503 1.00 95.94 83 ASN A CA 1
ATOM 630 C C . ASN A 1 83 ? 9.093 -8.696 -23.908 1.00 95.94 83 ASN A C 1
ATOM 632 O O . ASN A 1 83 ? 10.295 -8.869 -24.082 1.00 95.94 83 ASN A O 1
ATOM 636 N N . PHE A 1 84 ? 8.641 -7.691 -23.154 1.00 95.38 84 PHE A N 1
ATOM 637 C CA . PHE A 1 84 ? 9.540 -6.783 -22.443 1.00 95.38 84 PHE A CA 1
ATOM 638 C C . PHE A 1 84 ? 10.347 -7.483 -21.344 1.00 95.38 84 PHE A C 1
ATOM 640 O O . PHE A 1 84 ? 11.533 -7.196 -21.171 1.00 95.38 84 PHE A O 1
ATOM 647 N N . LEU A 1 85 ? 9.738 -8.413 -20.602 1.00 94.62 85 LEU A N 1
ATOM 648 C CA . LEU A 1 85 ? 10.461 -9.226 -19.619 1.00 94.62 85 LEU A CA 1
ATOM 649 C C . LEU A 1 85 ? 11.505 -10.130 -20.297 1.00 94.62 85 LEU A C 1
ATOM 651 O O . LEU A 1 85 ? 12.636 -10.217 -19.825 1.00 94.62 85 LEU A O 1
ATOM 655 N N . ASP A 1 86 ? 11.178 -10.749 -21.431 1.00 97.06 86 ASP A N 1
ATOM 656 C CA . ASP A 1 86 ? 12.144 -11.537 -22.205 1.00 97.06 86 ASP A CA 1
ATOM 657 C C . ASP A 1 86 ? 13.285 -10.666 -22.757 1.00 97.06 86 ASP A C 1
ATOM 659 O O . ASP A 1 86 ? 14.458 -10.977 -22.540 1.00 97.06 86 ASP A O 1
ATOM 663 N N . HIS A 1 87 ? 12.953 -9.517 -23.347 1.00 97.62 87 HIS A N 1
ATOM 664 C CA . HIS A 1 87 ? 13.914 -8.521 -23.830 1.00 97.62 87 HIS A CA 1
ATOM 665 C C . HIS A 1 87 ? 14.874 -8.057 -22.729 1.00 97.62 87 HIS A C 1
ATOM 667 O O . HIS A 1 87 ? 16.093 -8.023 -22.898 1.00 97.62 87 HIS A O 1
ATOM 673 N N . THR A 1 88 ? 14.347 -7.719 -21.553 1.00 97.06 88 THR A N 1
ATOM 674 C CA . THR A 1 88 ? 15.180 -7.267 -20.431 1.00 97.06 88 THR A CA 1
ATOM 675 C C . THR A 1 88 ? 16.043 -8.376 -19.843 1.00 97.06 88 THR A C 1
ATOM 677 O O . THR A 1 88 ? 17.151 -8.087 -19.392 1.00 97.06 88 THR A O 1
ATOM 680 N N . ARG A 1 89 ? 15.608 -9.639 -19.909 1.00 96.94 89 ARG A N 1
ATOM 681 C CA . ARG A 1 89 ? 16.435 -10.791 -19.532 1.00 96.94 89 ARG A CA 1
ATOM 682 C C . ARG A 1 89 ? 17.615 -10.978 -20.485 1.00 96.94 89 ARG A C 1
ATOM 684 O O . ARG A 1 89 ? 18.728 -11.223 -20.026 1.00 96.94 89 ARG A O 1
ATOM 691 N N . GLU A 1 90 ? 17.404 -10.817 -21.789 1.00 97.56 90 GLU A N 1
ATOM 692 C CA . GLU A 1 90 ? 18.495 -10.835 -22.775 1.00 97.56 90 GLU A CA 1
ATOM 693 C C . GLU A 1 90 ? 19.495 -9.703 -22.516 1.00 97.56 90 GLU A C 1
ATOM 695 O O . GLU A 1 90 ? 20.709 -9.925 -22.496 1.00 97.56 90 GLU A O 1
ATOM 700 N N . ARG A 1 91 ? 18.994 -8.498 -22.214 1.00 97.25 91 ARG A N 1
ATOM 701 C CA . ARG A 1 91 ? 19.848 -7.374 -21.806 1.00 97.25 91 ARG A CA 1
ATOM 702 C C . ARG A 1 91 ? 20.608 -7.663 -20.517 1.00 97.25 91 ARG A C 1
ATOM 704 O O . ARG A 1 91 ? 21.788 -7.336 -20.445 1.00 97.25 91 ARG A O 1
ATOM 711 N N . TYR A 1 92 ? 19.974 -8.286 -19.526 1.00 96.94 92 TYR A N 1
ATOM 712 C CA . TYR A 1 92 ? 20.642 -8.676 -18.286 1.00 96.94 92 TYR A CA 1
ATOM 713 C C . TYR A 1 92 ? 21.758 -9.687 -18.556 1.00 96.94 92 TYR A C 1
ATOM 715 O O . TYR A 1 92 ? 22.851 -9.533 -18.030 1.00 96.94 92 TYR A O 1
ATOM 723 N N . ALA A 1 93 ? 21.540 -10.674 -19.429 1.00 97.00 93 ALA A N 1
ATOM 724 C CA . ALA A 1 93 ? 22.585 -11.627 -19.802 1.00 97.00 93 ALA A CA 1
ATOM 725 C C . ALA A 1 93 ? 23.802 -10.942 -20.458 1.00 97.00 93 ALA A C 1
ATOM 727 O O . ALA A 1 93 ? 24.940 -11.345 -20.223 1.00 97.00 93 ALA A O 1
ATOM 728 N N . ALA A 1 94 ? 23.579 -9.888 -21.249 1.00 96.75 94 ALA A N 1
ATOM 729 C CA . ALA A 1 94 ? 24.652 -9.105 -21.864 1.00 96.75 94 ALA A CA 1
ATOM 730 C C . ALA A 1 94 ? 25.332 -8.111 -20.897 1.00 96.75 94 ALA A C 1
ATOM 732 O O . ALA A 1 94 ? 26.518 -7.805 -21.069 1.00 96.75 94 ALA A O 1
ATOM 733 N N . PHE A 1 95 ? 24.588 -7.610 -19.906 1.00 96.50 95 PHE A N 1
ATOM 734 C CA . PHE A 1 95 ? 25.000 -6.575 -18.951 1.00 96.50 95 PHE A CA 1
ATOM 735 C C . PHE A 1 95 ? 24.544 -6.915 -17.515 1.00 96.50 95 PHE A C 1
ATOM 737 O O . PHE A 1 95 ? 23.721 -6.189 -16.942 1.00 96.50 95 PHE A O 1
ATOM 744 N N . PRO A 1 96 ? 25.054 -8.006 -16.913 1.00 94.50 96 PRO A N 1
ATOM 745 C CA . PRO A 1 96 ? 24.553 -8.498 -15.624 1.00 94.50 96 PRO A CA 1
ATOM 746 C C . PRO A 1 96 ? 24.897 -7.566 -14.454 1.00 94.50 96 PRO A C 1
ATOM 748 O O . PRO A 1 96 ? 24.191 -7.536 -13.446 1.00 94.50 96 PRO A O 1
ATOM 751 N N . ASP A 1 97 ? 25.950 -6.764 -14.604 1.00 92.50 97 ASP A N 1
ATOM 752 C CA . ASP A 1 97 ? 26.497 -5.859 -13.596 1.00 92.50 97 ASP A CA 1
ATOM 753 C C . ASP A 1 97 ? 27.076 -4.577 -14.242 1.00 92.50 97 ASP A C 1
ATOM 755 O O . ASP A 1 97 ? 26.742 -4.225 -15.375 1.00 92.50 97 ASP A O 1
ATOM 759 N N . ALA A 1 98 ? 27.925 -3.846 -13.512 1.00 90.62 98 ALA A N 1
ATOM 760 C CA . ALA A 1 98 ? 28.581 -2.623 -13.982 1.00 90.62 98 ALA A CA 1
ATOM 761 C C . ALA A 1 98 ? 29.974 -2.852 -14.614 1.00 90.62 98 ALA A C 1
ATOM 763 O O . ALA A 1 98 ? 30.723 -1.891 -14.786 1.00 90.62 98 ALA A O 1
ATOM 764 N N . SER A 1 99 ? 30.343 -4.091 -14.964 1.00 91.50 99 SER A N 1
ATOM 765 C CA . SER A 1 99 ? 31.626 -4.401 -15.625 1.00 91.50 99 SER A CA 1
ATOM 766 C C . SER A 1 99 ? 31.744 -3.790 -17.024 1.00 91.50 99 SER A C 1
ATOM 768 O O . SER A 1 99 ? 32.850 -3.556 -17.515 1.00 91.50 99 SER A O 1
ATOM 770 N N . ARG A 1 100 ? 30.608 -3.510 -17.672 1.00 92.94 100 ARG A N 1
ATOM 771 C CA . ARG A 1 100 ? 30.520 -2.865 -18.984 1.00 92.94 100 ARG A CA 1
ATOM 772 C C . ARG A 1 100 ? 29.477 -1.748 -18.937 1.00 92.94 100 ARG A C 1
ATOM 774 O O . ARG A 1 100 ? 28.419 -1.956 -18.344 1.00 92.94 100 ARG A O 1
ATOM 781 N N . PRO A 1 101 ? 29.723 -0.596 -19.589 1.00 92.88 101 PRO A N 1
ATOM 782 C CA . PRO A 1 101 ? 28.717 0.452 -19.697 1.00 92.88 101 PRO A CA 1
ATOM 783 C C . PRO A 1 101 ? 27.450 -0.066 -20.380 1.00 92.88 101 PRO A C 1
ATOM 785 O O . PRO A 1 101 ? 27.532 -0.708 -21.432 1.00 92.88 101 PRO A O 1
ATOM 788 N N . VAL A 1 102 ? 26.286 0.260 -19.820 1.00 94.62 102 VAL A N 1
ATOM 789 C CA . VAL A 1 102 ? 24.983 -0.079 -20.400 1.00 94.62 102 VAL A CA 1
ATOM 790 C C . VAL A 1 102 ? 24.113 1.167 -20.509 1.00 94.62 102 VAL A C 1
ATOM 792 O O . VAL A 1 102 ? 23.847 1.865 -19.533 1.00 94.62 102 VAL A O 1
ATOM 795 N N . SER A 1 103 ? 23.671 1.472 -21.729 1.00 96.44 103 SER A N 1
ATOM 796 C CA . SER A 1 103 ? 22.687 2.539 -21.924 1.00 96.44 103 SER A CA 1
ATOM 797 C C . SER A 1 103 ? 21.309 2.038 -21.505 1.00 96.44 103 SER A C 1
ATOM 799 O O . SER A 1 103 ? 20.918 0.929 -21.876 1.00 96.44 103 SER A O 1
ATOM 801 N N . ALA A 1 104 ? 20.567 2.853 -20.761 1.00 97.12 104 ALA A N 1
ATOM 802 C CA . ALA A 1 104 ? 19.196 2.540 -20.391 1.00 97.12 104 ALA A CA 1
ATOM 803 C C . ALA A 1 104 ? 18.288 2.761 -21.603 1.00 97.12 104 ALA A C 1
ATOM 805 O O . ALA A 1 104 ? 18.177 3.886 -22.105 1.00 97.12 104 ALA A O 1
ATOM 806 N N . GLU A 1 105 ? 17.629 1.700 -22.066 1.00 97.94 105 GLU A N 1
ATOM 807 C CA . GLU A 1 105 ? 16.625 1.834 -23.118 1.00 97.94 105 GLU A CA 1
ATOM 808 C C . GLU A 1 105 ? 15.339 2.409 -22.551 1.00 97.94 105 GLU A C 1
ATOM 810 O O . GLU A 1 105 ? 14.877 2.008 -21.485 1.00 97.94 105 GLU A O 1
ATOM 815 N N . ARG A 1 106 ? 14.740 3.362 -23.257 1.00 96.19 106 ARG A N 1
ATOM 816 C CA . ARG A 1 106 ? 13.543 4.047 -22.770 1.00 96.19 106 ARG A CA 1
ATOM 817 C C . ARG A 1 106 ? 12.442 3.930 -23.797 1.00 96.19 106 ARG A C 1
ATOM 819 O O . ARG A 1 106 ? 12.660 4.182 -24.975 1.00 96.19 106 ARG A O 1
ATOM 826 N N . PHE A 1 107 ? 11.244 3.604 -23.344 1.00 93.69 107 PHE A N 1
ATOM 827 C CA . PHE A 1 107 ? 10.072 3.463 -24.188 1.00 93.69 107 PHE A CA 1
ATOM 828 C C . PHE A 1 107 ? 8.942 4.298 -23.607 1.00 93.69 107 PHE A C 1
ATOM 830 O O . PHE A 1 107 ? 8.559 4.149 -22.444 1.00 93.69 107 PHE A O 1
ATOM 837 N N . HIS A 1 108 ? 8.377 5.170 -24.440 1.00 88.25 108 HIS A N 1
ATOM 838 C CA . HIS A 1 108 ? 7.069 5.734 -24.132 1.00 88.25 108 HIS A CA 1
ATOM 839 C C . HIS A 1 108 ? 6.010 4.634 -24.241 1.00 88.25 108 HIS A C 1
ATOM 841 O O . HIS A 1 108 ? 5.069 4.587 -23.455 1.00 88.25 108 HIS A O 1
ATOM 847 N N . ARG A 1 109 ? 6.156 3.748 -25.228 1.00 87.31 109 ARG A N 1
ATOM 848 C CA . ARG A 1 109 ? 5.341 2.549 -25.377 1.00 87.31 109 ARG A CA 1
ATOM 849 C C . ARG A 1 109 ? 6.194 1.440 -25.975 1.00 87.31 109 ARG A C 1
ATOM 851 O O . ARG A 1 109 ? 6.753 1.628 -27.053 1.00 87.31 109 ARG A O 1
ATOM 858 N N . PHE A 1 110 ? 6.329 0.326 -25.272 1.00 91.25 110 PHE A N 1
ATOM 859 C CA . PHE A 1 110 ? 7.102 -0.810 -25.753 1.00 91.25 110 PHE A CA 1
ATOM 860 C C . PHE A 1 110 ? 6.260 -1.692 -26.695 1.00 91.25 110 PHE A C 1
ATOM 862 O O . PHE A 1 110 ? 5.090 -1.929 -26.380 1.00 91.25 110 PHE A O 1
ATOM 869 N N . PRO A 1 111 ? 6.830 -2.182 -27.815 1.00 93.31 111 PRO A N 1
ATOM 870 C CA . PRO A 1 111 ? 8.176 -1.883 -28.338 1.00 93.31 111 PRO A CA 1
ATOM 871 C C . PRO A 1 111 ? 8.212 -0.684 -29.306 1.00 93.31 111 PRO A C 1
ATOM 873 O O . PRO A 1 111 ? 9.278 -0.153 -29.613 1.00 93.31 111 PRO A O 1
ATOM 876 N N . SER A 1 112 ? 7.053 -0.245 -29.797 1.00 92.31 112 SER A N 1
ATOM 877 C CA . SER A 1 112 ? 6.916 0.595 -30.997 1.00 92.31 112 SER A CA 1
ATOM 878 C C . SER A 1 112 ? 7.369 2.056 -30.848 1.00 92.31 112 SER A C 1
ATOM 880 O O . SER A 1 112 ? 7.762 2.684 -31.831 1.00 92.31 112 SER A O 1
ATOM 882 N N . ARG A 1 113 ? 7.300 2.631 -29.640 1.00 91.81 113 ARG A N 1
ATOM 883 C CA . ARG A 1 113 ? 7.613 4.042 -29.356 1.00 91.81 113 ARG A CA 1
ATOM 884 C C . ARG A 1 113 ? 8.819 4.142 -28.432 1.00 91.81 113 ARG A C 1
ATOM 886 O O . ARG A 1 113 ? 8.701 4.524 -27.259 1.00 91.81 113 ARG A O 1
ATOM 893 N N . LYS A 1 114 ? 9.983 3.802 -28.984 1.00 95.81 114 LYS A N 1
ATOM 894 C CA . LYS A 1 114 ? 11.288 3.974 -28.338 1.00 95.81 114 LYS A CA 1
ATOM 895 C C . LYS A 1 114 ? 11.640 5.467 -28.234 1.00 95.81 114 LYS A C 1
ATOM 897 O O . LYS A 1 114 ? 11.476 6.235 -29.178 1.00 95.81 114 LYS A O 1
ATOM 902 N N . LEU A 1 115 ? 12.085 5.879 -27.055 1.00 95.56 115 LEU A N 1
ATOM 903 C CA . LEU A 1 115 ? 12.681 7.182 -26.765 1.00 95.56 115 LEU A CA 1
ATOM 904 C C . LEU A 1 115 ? 14.206 7.076 -26.916 1.00 95.56 115 LEU A C 1
ATOM 906 O O . LEU A 1 115 ? 14.734 5.965 -26.922 1.00 95.56 115 LEU A O 1
ATOM 910 N N . PRO A 1 116 ? 14.944 8.198 -26.998 1.00 97.25 116 PRO A N 1
ATOM 911 C CA . PRO A 1 116 ? 16.401 8.142 -27.029 1.00 97.25 116 PRO A CA 1
ATOM 912 C C . PRO A 1 116 ? 16.951 7.356 -25.837 1.00 97.25 116 PRO A C 1
ATOM 914 O O . PRO A 1 116 ? 16.533 7.593 -24.697 1.00 97.25 116 PRO A O 1
ATOM 917 N N . ASP A 1 117 ? 17.901 6.461 -26.087 1.00 97.06 117 ASP A N 1
ATOM 918 C CA . ASP A 1 117 ? 18.586 5.741 -25.016 1.00 97.06 117 ASP A CA 1
ATOM 919 C C . ASP A 1 117 ? 19.338 6.734 -24.129 1.00 97.06 117 ASP A C 1
ATOM 921 O O . ASP A 1 117 ? 19.809 7.782 -24.583 1.00 97.06 117 ASP A O 1
ATOM 925 N N . LEU A 1 118 ? 19.406 6.434 -22.837 1.00 96.38 118 LEU A N 1
ATOM 926 C CA . LEU A 1 118 ? 20.151 7.250 -21.896 1.00 96.38 118 LEU A CA 1
ATOM 927 C C . LEU A 1 118 ? 21.520 6.605 -21.650 1.00 96.38 118 LEU A C 1
ATOM 929 O O . LEU A 1 118 ? 21.559 5.496 -21.114 1.00 96.38 118 LEU A O 1
ATOM 933 N N . PRO A 1 119 ? 22.633 7.281 -21.985 1.00 96.12 119 PRO A N 1
ATOM 934 C CA . PRO A 1 119 ? 23.964 6.725 -21.781 1.00 96.12 119 PRO A CA 1
ATOM 935 C C . PRO A 1 119 ? 24.230 6.349 -20.322 1.00 96.12 119 PRO A C 1
ATOM 937 O O . PRO A 1 119 ? 23.702 6.977 -19.394 1.00 96.12 119 PRO A O 1
ATOM 940 N N . ASP A 1 120 ? 25.087 5.350 -20.121 1.00 93.12 120 ASP A N 1
ATOM 941 C CA . ASP A 1 120 ? 25.623 5.042 -18.798 1.00 93.12 120 ASP A CA 1
ATOM 942 C C . ASP A 1 120 ? 26.400 6.254 -18.260 1.00 93.12 120 ASP A C 1
ATOM 944 O O . ASP A 1 120 ? 27.148 6.911 -18.983 1.00 93.12 120 ASP A O 1
ATOM 948 N N . HIS A 1 121 ? 26.238 6.543 -16.974 1.00 89.56 121 HIS A N 1
ATOM 949 C CA . HIS A 1 121 ? 26.981 7.594 -16.283 1.00 89.56 121 HIS A CA 1
ATOM 950 C C . HIS A 1 121 ? 28.322 7.098 -15.696 1.00 89.56 121 HIS A C 1
ATOM 952 O O . HIS A 1 121 ? 28.974 7.825 -14.949 1.00 89.56 121 HIS A O 1
ATOM 958 N N . GLY A 1 122 ? 28.708 5.845 -15.958 1.00 86.94 122 GLY A N 1
ATOM 959 C CA . GLY A 1 122 ? 30.017 5.261 -15.649 1.00 86.94 122 GLY A CA 1
ATOM 960 C C . GLY A 1 122 ? 30.265 4.899 -14.183 1.00 86.94 122 GLY A C 1
ATOM 961 O O . GLY A 1 122 ? 31.333 4.391 -13.861 1.00 86.94 122 GLY A O 1
ATOM 962 N N . ARG A 1 123 ? 29.312 5.139 -13.272 1.00 85.62 123 ARG A N 1
ATOM 963 C CA . ARG A 1 123 ? 29.474 4.820 -11.840 1.00 85.62 123 ARG A CA 1
ATOM 964 C C . ARG A 1 123 ? 28.729 3.543 -11.467 1.00 85.62 123 ARG A C 1
ATOM 966 O O . ARG A 1 123 ? 27.519 3.491 -11.641 1.00 85.62 123 ARG A O 1
ATOM 973 N N . ALA A 1 124 ? 29.423 2.557 -10.910 1.00 84.69 124 ALA A N 1
ATOM 974 C CA . ALA A 1 124 ? 28.791 1.400 -10.281 1.00 84.69 124 ALA A CA 1
ATOM 975 C C . ALA A 1 124 ? 28.043 1.831 -9.007 1.00 84.69 124 ALA A C 1
ATOM 977 O O . ALA A 1 124 ? 28.547 2.665 -8.246 1.00 84.69 124 ALA A O 1
ATOM 978 N N . LEU A 1 125 ? 26.841 1.295 -8.787 1.00 87.81 125 LEU A N 1
ATOM 979 C CA . LEU A 1 125 ? 26.114 1.510 -7.538 1.00 87.81 125 LEU A CA 1
ATOM 980 C C . LEU A 1 125 ? 26.450 0.375 -6.576 1.00 87.81 125 LEU A C 1
ATOM 982 O O . LEU A 1 125 ? 26.529 -0.783 -6.981 1.00 87.81 125 LEU A O 1
ATOM 986 N N . ALA A 1 126 ? 26.644 0.713 -5.305 1.00 85.06 126 ALA A N 1
ATOM 987 C CA . ALA A 1 126 ? 26.696 -0.299 -4.265 1.00 85.06 126 ALA A CA 1
ATOM 988 C C . ALA A 1 126 ? 25.285 -0.874 -4.077 1.00 85.06 126 ALA A C 1
ATOM 990 O O . ALA A 1 126 ? 24.318 -0.118 -4.018 1.00 85.06 126 ALA A O 1
ATOM 991 N N . VAL A 1 127 ? 25.171 -2.194 -3.974 1.00 79.62 127 VAL A N 1
ATOM 992 C CA . VAL A 1 127 ? 23.921 -2.880 -3.634 1.00 79.62 127 VAL A CA 1
ATOM 993 C C . VAL A 1 127 ? 24.242 -3.783 -2.443 1.00 79.62 127 VAL A C 1
ATOM 995 O O . VAL A 1 127 ? 24.936 -4.778 -2.628 1.00 79.62 127 VAL A O 1
ATOM 998 N N . PRO A 1 128 ? 23.875 -3.389 -1.211 1.00 75.38 128 PRO A N 1
ATOM 999 C CA . PRO A 1 128 ? 24.175 -4.176 -0.026 1.00 75.38 128 PRO A CA 1
ATOM 1000 C C . PRO A 1 128 ? 23.205 -5.355 0.077 1.00 75.38 128 PRO A C 1
ATOM 1002 O O . PRO A 1 128 ? 22.035 -5.224 -0.276 1.00 75.38 128 PRO A O 1
ATOM 1005 N N . ASP A 1 129 ? 23.674 -6.474 0.626 1.00 76.75 129 ASP A N 1
ATOM 1006 C CA . ASP A 1 129 ? 22.824 -7.650 0.853 1.00 76.75 129 ASP A CA 1
ATOM 1007 C C . ASP A 1 129 ? 21.818 -7.430 1.996 1.00 76.75 129 ASP A C 1
ATOM 1009 O O . ASP A 1 129 ? 20.720 -7.984 1.985 1.00 76.75 129 ASP A O 1
ATOM 1013 N N . VAL A 1 130 ? 22.187 -6.616 2.995 1.00 80.44 130 VAL A N 1
ATOM 1014 C CA . VAL A 1 130 ? 21.372 -6.303 4.179 1.00 80.44 130 VAL A CA 1
ATOM 1015 C C . VAL A 1 130 ? 21.612 -4.873 4.661 1.00 80.44 130 VAL A C 1
ATOM 1017 O O . VAL A 1 130 ? 22.686 -4.301 4.460 1.00 80.44 130 VAL A O 1
ATOM 1020 N N . HIS A 1 131 ? 20.626 -4.301 5.353 1.00 76.69 131 HIS A N 1
ATOM 1021 C CA . HIS A 1 131 ? 20.825 -3.061 6.101 1.00 76.69 131 HIS A CA 1
ATOM 1022 C C . HIS A 1 131 ? 21.742 -3.283 7.310 1.00 76.69 131 HIS A C 1
ATOM 1024 O O . HIS A 1 131 ? 21.663 -4.338 7.948 1.00 76.69 131 HIS A O 1
ATOM 1030 N N . PRO A 1 132 ? 22.579 -2.293 7.674 1.00 79.50 132 PRO A N 1
ATOM 1031 C CA . PRO A 1 132 ? 23.251 -2.289 8.965 1.00 79.50 132 PRO A CA 1
ATOM 1032 C C . PRO A 1 132 ? 22.250 -2.438 10.115 1.00 79.50 132 PRO A C 1
ATOM 1034 O O . PRO A 1 132 ? 21.113 -1.970 10.041 1.00 79.50 132 PRO A O 1
ATOM 1037 N N . ALA A 1 133 ? 22.673 -3.081 11.202 1.00 78.56 133 ALA A N 1
ATOM 1038 C CA . ALA A 1 133 ? 21.823 -3.235 12.376 1.00 78.56 133 ALA A CA 1
ATOM 1039 C C . ALA A 1 133 ? 21.387 -1.860 12.914 1.00 78.56 133 ALA A C 1
ATOM 1041 O O . ALA A 1 133 ? 22.226 -1.023 13.238 1.00 78.56 133 ALA A O 1
ATOM 1042 N N . GLY A 1 134 ? 20.073 -1.651 13.029 1.00 74.75 134 GLY A N 1
ATOM 1043 C CA . GLY A 1 134 ? 19.484 -0.393 13.497 1.00 74.75 134 GLY A CA 1
ATOM 1044 C C . GLY A 1 134 ? 19.133 0.608 12.391 1.00 74.75 134 GLY A C 1
ATOM 1045 O O . GLY A 1 134 ? 18.387 1.547 12.668 1.00 74.75 134 GLY A O 1
ATOM 1046 N N . ASP A 1 135 ? 19.580 0.389 11.152 1.00 74.56 135 ASP A N 1
ATOM 1047 C CA . ASP A 1 135 ? 19.151 1.201 10.015 1.00 74.56 135 ASP A CA 1
ATOM 1048 C C . ASP A 1 135 ? 17.768 0.747 9.535 1.00 74.56 135 ASP A C 1
ATOM 1050 O O . ASP A 1 135 ? 17.508 -0.437 9.315 1.00 74.56 135 ASP A O 1
ATOM 1054 N N . ALA A 1 136 ? 16.866 1.708 9.349 1.00 71.00 136 ALA A N 1
ATOM 1055 C CA . ALA A 1 136 ? 15.585 1.460 8.703 1.00 71.00 136 ALA A CA 1
ATOM 1056 C C . ALA A 1 136 ? 15.759 1.525 7.185 1.00 71.00 136 ALA A C 1
ATOM 1058 O O . ALA A 1 136 ? 16.382 2.464 6.692 1.00 71.00 136 ALA A O 1
ATOM 1059 N N . CYS A 1 137 ? 15.156 0.588 6.449 1.00 72.56 137 CYS A N 1
ATOM 1060 C CA . CYS A 1 137 ? 15.055 0.670 4.992 1.00 72.56 137 CYS A CA 1
ATOM 1061 C C . CYS A 1 137 ? 14.354 1.988 4.602 1.00 72.56 137 CYS A C 1
ATOM 1063 O O . CYS A 1 137 ? 13.201 2.191 4.997 1.00 72.56 137 CYS A O 1
ATOM 1065 N N . PRO A 1 138 ? 14.987 2.893 3.829 1.00 67.50 138 PRO A N 1
ATOM 1066 C CA . PRO A 1 138 ? 14.323 4.089 3.299 1.00 67.50 138 PRO A CA 1
ATOM 1067 C C . PRO A 1 138 ? 13.049 3.810 2.482 1.00 67.50 138 PRO A C 1
ATOM 1069 O O . PRO A 1 138 ? 12.177 4.687 2.386 1.00 67.50 138 PRO A O 1
ATOM 1072 N N . GLY A 1 139 ? 12.944 2.614 1.890 1.00 64.88 139 GLY A N 1
ATOM 1073 C CA . GLY A 1 139 ? 11.730 2.089 1.258 1.00 64.88 139 GLY A CA 1
ATOM 1074 C C . GLY A 1 139 ? 10.633 1.646 2.237 1.00 64.88 139 GLY A C 1
ATOM 1075 O O . GLY A 1 139 ? 9.464 1.612 1.853 1.00 64.88 139 GLY A O 1
ATOM 1076 N N . GLY A 1 140 ? 10.980 1.361 3.494 1.00 67.25 140 GLY A N 1
ATOM 1077 C CA . GLY A 1 140 ? 10.046 0.993 4.555 1.00 67.25 140 GLY A CA 1
ATOM 1078 C C . GLY A 1 140 ? 9.186 2.163 5.041 1.00 67.25 140 GLY A C 1
ATOM 1079 O O . GLY A 1 140 ? 9.523 3.342 4.879 1.00 67.25 140 GLY A O 1
ATOM 1080 N N . LEU A 1 141 ? 8.048 1.836 5.657 1.00 65.94 141 LEU A N 1
ATOM 1081 C CA . LEU A 1 141 ? 7.254 2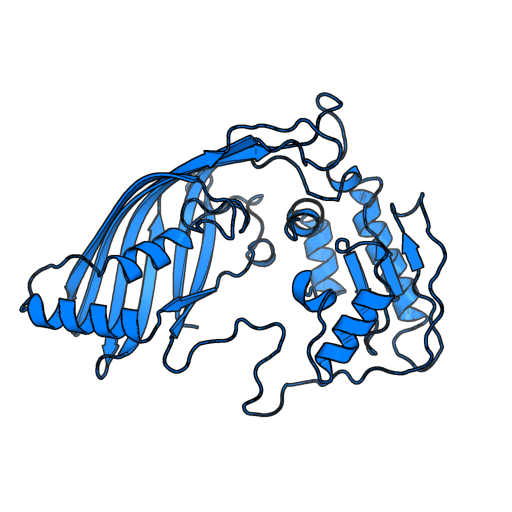.809 6.405 1.00 65.94 141 LEU A CA 1
ATOM 1082 C C . LEU A 1 141 ? 8.027 3.196 7.678 1.00 65.94 141 LEU A C 1
ATOM 1084 O O . LEU A 1 141 ? 8.368 2.306 8.458 1.00 65.94 141 LEU A O 1
ATOM 1088 N N . PRO A 1 142 ? 8.343 4.486 7.902 1.00 70.94 142 PRO A N 1
ATOM 1089 C CA . PRO A 1 142 ? 8.986 4.905 9.141 1.00 70.94 142 PRO A CA 1
ATOM 1090 C C . PRO A 1 142 ? 8.040 4.657 10.313 1.00 70.94 142 PRO A C 1
ATOM 1092 O O . PRO A 1 142 ? 7.016 5.322 10.390 1.00 70.94 142 PRO A O 1
ATOM 1095 N N . VAL A 1 143 ? 8.397 3.739 11.214 1.00 79.25 143 VAL A N 1
ATOM 1096 C CA . VAL A 1 143 ? 7.569 3.399 12.378 1.00 79.25 143 VAL A CA 1
ATOM 1097 C C . VAL A 1 143 ? 7.871 4.348 13.532 1.00 79.25 143 VAL A C 1
ATOM 1099 O O . VAL A 1 143 ? 9.022 4.462 13.964 1.00 79.25 143 VAL A O 1
ATOM 1102 N N . ALA A 1 144 ? 6.849 5.026 14.059 1.00 85.12 144 ALA A N 1
ATOM 1103 C CA . ALA A 1 144 ? 7.034 5.896 15.216 1.00 85.12 144 ALA A CA 1
ATOM 1104 C C . ALA A 1 144 ? 7.512 5.090 16.447 1.00 85.12 144 ALA A C 1
ATOM 1106 O O . ALA A 1 144 ? 7.024 3.980 16.685 1.00 85.12 144 ALA A O 1
ATOM 1107 N N . PRO A 1 145 ? 8.421 5.627 17.287 1.00 86.88 145 PRO A N 1
ATOM 1108 C CA . PRO A 1 145 ? 8.877 4.929 18.486 1.00 86.88 145 PRO A CA 1
ATOM 1109 C C . PRO A 1 145 ? 7.717 4.451 19.372 1.00 86.88 145 PRO A C 1
ATOM 1111 O O . PRO A 1 145 ? 6.855 5.230 19.782 1.00 86.88 145 PRO A O 1
ATOM 1114 N N . GLY A 1 146 ? 7.695 3.149 19.669 1.00 88.94 146 GLY A N 1
ATOM 1115 C CA . GLY A 1 146 ? 6.654 2.510 20.482 1.00 88.94 146 GLY A CA 1
ATOM 1116 C C . GLY A 1 146 ? 5.335 2.217 19.753 1.00 88.94 146 GLY A C 1
ATOM 1117 O O . GLY A 1 146 ? 4.431 1.643 20.368 1.00 88.94 146 GLY A O 1
ATOM 1118 N N . ALA A 1 147 ? 5.204 2.574 18.472 1.00 92.19 147 ALA A N 1
ATOM 1119 C CA . ALA A 1 147 ? 4.109 2.099 17.637 1.00 92.19 147 ALA A CA 1
ATOM 1120 C C . ALA A 1 147 ? 4.273 0.605 17.319 1.00 92.19 147 ALA A C 1
ATOM 1122 O O . ALA A 1 147 ? 5.373 0.050 17.355 1.00 92.19 147 ALA A O 1
ATOM 1123 N N . ARG A 1 148 ? 3.153 -0.059 17.029 1.00 92.69 148 ARG A N 1
ATOM 1124 C CA . ARG A 1 148 ? 3.132 -1.441 16.544 1.00 92.69 148 ARG A CA 1
ATOM 1125 C C . ARG A 1 148 ? 2.666 -1.456 15.101 1.00 92.69 148 ARG A C 1
ATOM 1127 O O . ARG A 1 148 ? 1.641 -0.852 14.796 1.00 92.69 148 ARG A O 1
ATOM 1134 N N . LEU A 1 149 ? 3.413 -2.150 14.255 1.00 89.62 149 LEU A N 1
ATOM 1135 C CA . LEU A 1 149 ? 3.063 -2.342 12.858 1.00 89.62 149 LEU A CA 1
ATOM 1136 C C . LEU A 1 149 ? 2.090 -3.522 12.743 1.00 89.62 149 LEU A C 1
ATOM 1138 O O . LEU A 1 149 ? 2.300 -4.567 13.362 1.00 89.62 149 LEU A O 1
ATOM 1142 N N . VAL A 1 150 ? 0.997 -3.309 12.019 1.00 90.38 150 VAL A N 1
ATOM 1143 C CA . VAL A 1 150 ? -0.053 -4.300 11.773 1.00 90.38 150 VAL A CA 1
ATOM 1144 C C . VAL A 1 150 ? -0.093 -4.591 10.288 1.00 90.38 150 VAL A C 1
ATOM 1146 O O . VAL A 1 150 ? -0.284 -3.651 9.531 1.00 90.38 150 VAL A O 1
ATOM 1149 N N . GLU A 1 151 ? 0.023 -5.855 9.900 1.00 88.00 151 GLU A N 1
ATOM 1150 C CA . GLU A 1 151 ? -0.176 -6.350 8.537 1.00 88.00 151 GLU A CA 1
ATOM 1151 C C . GLU A 1 151 ? -1.667 -6.631 8.260 1.00 88.00 151 GLU A C 1
ATOM 1153 O O . GLU A 1 151 ? -2.398 -7.058 9.159 1.00 88.00 151 GLU A O 1
ATOM 1158 N N . VAL A 1 152 ? -2.121 -6.423 7.020 1.00 85.00 152 VAL A N 1
ATOM 1159 C CA . VAL A 1 152 ? -3.502 -6.561 6.547 1.00 85.00 152 VAL A CA 1
ATOM 1160 C C . VAL A 1 152 ? -3.576 -7.410 5.280 1.00 85.00 152 VAL A C 1
ATOM 1162 O O . VAL A 1 152 ? -3.187 -7.019 4.186 1.00 85.00 152 VAL A O 1
ATOM 1165 N N . VAL A 1 153 ? -4.222 -8.561 5.383 1.00 81.38 153 VAL A N 1
ATOM 1166 C CA . VAL A 1 153 ? -4.398 -9.491 4.270 1.00 81.38 153 VAL A CA 1
ATOM 1167 C C . VAL A 1 153 ? -5.848 -9.463 3.794 1.00 81.38 153 VAL A C 1
ATOM 1169 O O . VAL A 1 153 ? -6.709 -10.058 4.435 1.00 81.38 153 VAL A O 1
ATOM 1172 N N . GLY A 1 154 ? -6.130 -8.816 2.658 1.00 78.19 154 GLY A N 1
ATOM 1173 C CA . GLY A 1 154 ? -7.461 -8.778 2.026 1.00 78.19 154 GLY A CA 1
ATOM 1174 C C . GLY A 1 154 ? -7.658 -9.809 0.905 1.00 78.19 154 GLY A C 1
ATOM 1175 O O . GLY A 1 154 ? -6.729 -10.097 0.145 1.00 78.19 154 GLY A O 1
ATOM 1176 N N . ARG A 1 155 ? -8.863 -10.388 0.790 1.00 77.56 155 ARG A N 1
ATOM 1177 C CA . ARG A 1 155 ? -9.270 -11.315 -0.288 1.00 77.56 155 ARG A CA 1
ATOM 1178 C C . ARG A 1 155 ? -10.721 -11.070 -0.713 1.00 77.56 155 ARG A C 1
ATOM 1180 O O . ARG A 1 155 ? -11.604 -11.039 0.143 1.00 77.56 155 ARG A O 1
ATOM 1187 N N . ALA A 1 156 ? -10.972 -10.995 -2.021 1.00 81.62 156 ALA A N 1
ATOM 1188 C CA . ALA A 1 156 ? -12.321 -11.135 -2.570 1.00 81.62 156 ALA A CA 1
ATOM 1189 C C . ALA A 1 156 ? -12.703 -12.617 -2.683 1.00 81.62 156 ALA A C 1
ATOM 1191 O O . ALA A 1 156 ? -11.859 -13.464 -2.989 1.00 81.62 156 ALA A O 1
ATOM 1192 N N . LEU A 1 157 ? -13.974 -12.919 -2.435 1.00 79.94 157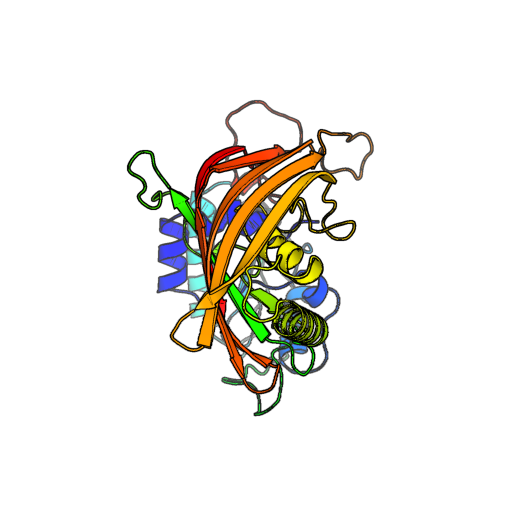 LEU A N 1
ATOM 1193 C CA . LEU A 1 157 ? -14.529 -14.266 -2.389 1.00 79.94 157 LEU A CA 1
ATOM 1194 C C . LEU A 1 157 ? -15.569 -14.474 -3.500 1.00 79.94 157 LEU A C 1
ATOM 1196 O O . LEU A 1 157 ? -16.255 -13.525 -3.892 1.00 79.94 157 LEU A O 1
ATOM 1200 N N . ASP A 1 158 ? -15.657 -15.702 -4.005 1.00 81.94 158 ASP A N 1
ATOM 1201 C CA . ASP A 1 158 ? -16.710 -16.164 -4.912 1.00 81.94 158 ASP A CA 1
ATOM 1202 C C . ASP A 1 158 ? -18.017 -16.475 -4.156 1.00 81.94 158 ASP A C 1
ATOM 1204 O O . ASP A 1 158 ? -18.132 -16.264 -2.938 1.00 81.94 158 ASP A O 1
ATOM 1208 N N . ASP A 1 159 ? -19.026 -16.944 -4.891 1.00 85.06 159 ASP A N 1
ATOM 1209 C CA . ASP A 1 159 ? -20.343 -17.274 -4.340 1.00 85.06 159 ASP A CA 1
ATOM 1210 C C . ASP A 1 159 ? -20.270 -18.458 -3.357 1.00 85.06 159 ASP A C 1
ATOM 1212 O O . ASP A 1 159 ? -21.034 -18.523 -2.389 1.00 85.06 159 ASP A O 1
ATOM 1216 N N . GLU A 1 160 ? -19.279 -19.337 -3.522 1.00 84.69 160 GLU A N 1
ATOM 1217 C CA . GLU A 1 160 ? -18.955 -20.441 -2.620 1.00 84.69 160 GLU A CA 1
ATOM 1218 C C . GLU A 1 160 ? -18.142 -20.002 -1.385 1.00 84.69 160 GLU A C 1
ATOM 1220 O O . GLU A 1 160 ? -17.877 -20.811 -0.490 1.00 84.69 160 GLU A O 1
ATOM 1225 N N . GLY A 1 161 ? -17.756 -18.725 -1.294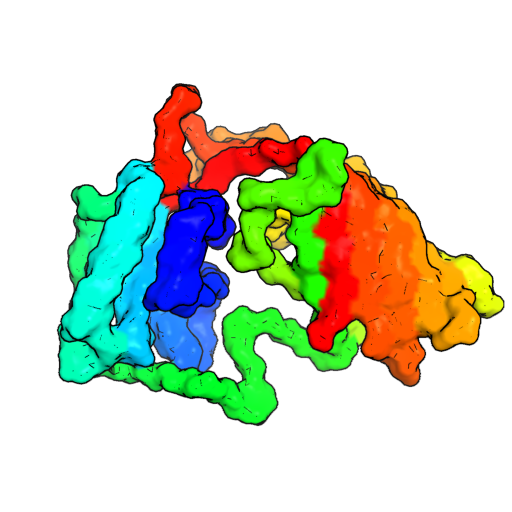 1.00 79.50 161 GLY A N 1
ATOM 1226 C CA . GLY A 1 161 ? -16.963 -18.173 -0.196 1.00 79.50 161 GLY A CA 1
ATOM 1227 C C . GLY A 1 161 ? -15.474 -18.526 -0.254 1.00 79.50 161 GLY A C 1
ATOM 1228 O O . GLY A 1 161 ? -14.766 -18.338 0.741 1.00 79.50 161 GLY A O 1
ATOM 1229 N N . LYS A 1 162 ? -14.979 -19.033 -1.385 1.00 82.75 162 LYS A N 1
ATOM 1230 C CA . LYS A 1 162 ? -13.555 -19.275 -1.624 1.00 82.75 162 LYS A CA 1
ATOM 1231 C C . LYS A 1 162 ? -12.899 -18.021 -2.201 1.00 82.75 162 LYS A C 1
ATOM 1233 O O . LYS A 1 162 ? -13.556 -17.243 -2.886 1.00 82.75 162 LYS A O 1
ATOM 1238 N N . PRO A 1 163 ? -11.601 -17.791 -1.941 1.00 77.81 163 PRO A N 1
ATOM 1239 C CA . PRO A 1 163 ? -10.878 -16.702 -2.584 1.00 77.81 163 PRO A CA 1
ATOM 1240 C C . PRO A 1 163 ? -10.974 -16.815 -4.107 1.00 77.81 163 PRO A C 1
ATOM 1242 O O . PRO A 1 163 ? -10.633 -17.862 -4.662 1.00 77.81 163 PRO A O 1
ATOM 1245 N N . ARG A 1 164 ? -11.410 -15.745 -4.780 1.00 69.81 164 ARG A N 1
ATOM 1246 C CA . ARG A 1 164 ? -11.503 -15.759 -6.242 1.00 69.81 164 ARG A CA 1
ATOM 1247 C C . ARG A 1 164 ? -10.109 -15.911 -6.844 1.00 69.81 164 ARG A C 1
ATOM 1249 O O . ARG A 1 164 ? -9.157 -15.268 -6.406 1.00 69.81 164 ARG A O 1
ATOM 1256 N N . SER A 1 165 ? -9.985 -16.714 -7.895 1.00 61.91 165 SER A N 1
ATOM 1257 C CA . SER A 1 165 ? -8.711 -16.919 -8.598 1.00 61.91 165 SER A CA 1
ATOM 1258 C C . SER A 1 165 ? -8.217 -15.681 -9.358 1.00 61.91 165 SER A C 1
ATOM 1260 O O . SER A 1 165 ? -7.032 -15.587 -9.686 1.00 61.91 165 SER A O 1
ATOM 1262 N N . ASP A 1 166 ? -9.121 -14.750 -9.671 1.00 56.53 166 ASP A N 1
ATOM 1263 C CA . ASP A 1 166 ? -8.821 -13.458 -10.294 1.00 56.53 166 ASP A CA 1
ATOM 1264 C C . ASP A 1 166 ? -8.588 -12.334 -9.271 1.00 56.53 166 ASP A C 1
ATOM 1266 O O . ASP A 1 166 ? -7.995 -11.315 -9.618 1.00 56.53 166 ASP A O 1
ATOM 1270 N N . ALA A 1 167 ? -8.937 -12.548 -7.997 1.00 55.72 167 ALA A N 1
ATOM 1271 C CA . ALA A 1 167 ? -8.524 -11.708 -6.877 1.00 55.72 167 ALA A CA 1
ATOM 1272 C C . ALA A 1 167 ? -7.056 -12.006 -6.540 1.00 55.72 167 ALA A C 1
ATOM 1274 O O . ALA A 1 167 ? -6.724 -12.644 -5.539 1.00 55.72 167 ALA A O 1
ATOM 1275 N N . ARG A 1 168 ? -6.156 -11.647 -7.460 1.00 49.06 168 ARG A N 1
ATOM 1276 C CA . ARG A 1 168 ? -4.752 -12.061 -7.400 1.00 49.06 168 ARG A CA 1
ATOM 1277 C C . ARG A 1 168 ? -4.007 -11.432 -6.222 1.00 49.06 168 ARG A C 1
ATOM 1279 O O . ARG A 1 168 ? -4.336 -10.351 -5.750 1.00 49.06 168 ARG A O 1
ATOM 1286 N N . THR A 1 169 ? -3.012 -12.197 -5.781 1.00 43.19 169 THR A N 1
ATOM 1287 C CA . THR A 1 169 ? -2.241 -12.184 -4.528 1.00 43.19 169 THR A CA 1
ATOM 1288 C C . THR A 1 169 ? -1.781 -10.829 -3.974 1.00 43.19 169 THR A C 1
ATOM 1290 O O . THR A 1 169 ? -1.698 -9.839 -4.688 1.00 43.19 169 THR A O 1
ATOM 1293 N N . GLN A 1 170 ? -1.436 -10.857 -2.678 1.00 35.84 170 GLN A N 1
ATOM 1294 C CA . GLN A 1 170 ? -1.018 -9.760 -1.786 1.00 35.84 170 GLN A CA 1
ATOM 1295 C C . GLN A 1 170 ? -0.084 -8.708 -2.419 1.00 35.84 170 GLN A C 1
ATOM 1297 O O . GLN A 1 170 ? -0.235 -7.526 -2.136 1.00 35.84 170 GLN A O 1
ATOM 1302 N N . ASP A 1 171 ? 0.771 -9.121 -3.360 1.00 39.12 171 ASP A N 1
ATOM 1303 C CA . ASP A 1 171 ? 1.668 -8.273 -4.166 1.00 39.12 171 ASP A CA 1
ATOM 1304 C C . ASP A 1 171 ? 0.958 -7.126 -4.936 1.00 39.12 171 ASP A C 1
ATOM 1306 O O . ASP A 1 171 ? 1.608 -6.179 -5.384 1.00 39.12 171 ASP A O 1
ATOM 1310 N N . ASN A 1 172 ? -0.374 -7.186 -5.080 1.00 43.03 172 ASN A N 1
ATOM 1311 C CA . ASN A 1 172 ? -1.198 -6.174 -5.750 1.00 43.03 172 ASN A CA 1
ATOM 1312 C C . ASN A 1 172 ? -1.721 -5.052 -4.834 1.00 43.03 172 ASN A C 1
ATOM 1314 O O . ASN A 1 172 ? -2.185 -4.034 -5.348 1.00 43.03 172 ASN A O 1
ATOM 1318 N N . TYR A 1 173 ? -1.629 -5.185 -3.506 1.00 51.00 173 TYR A N 1
ATOM 1319 C CA . TYR A 1 173 ? -2.149 -4.183 -2.569 1.00 51.00 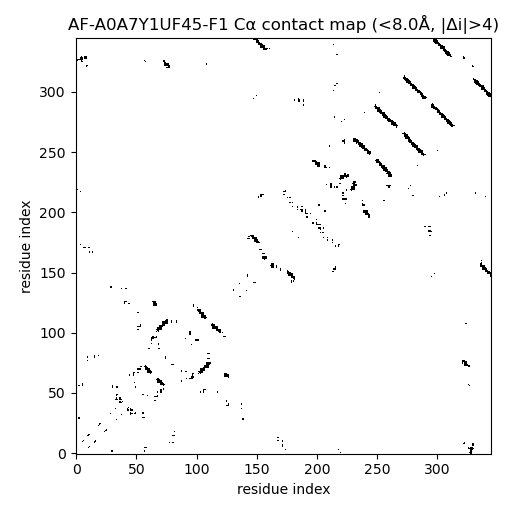173 TYR A CA 1
ATOM 1320 C C . TYR A 1 173 ? -1.033 -3.214 -2.150 1.00 51.00 173 TYR A C 1
ATOM 1322 O O . TYR A 1 173 ? 0.091 -3.605 -1.838 1.00 51.00 173 TYR A O 1
ATOM 1330 N N . ILE A 1 174 ? -1.301 -1.907 -2.209 1.00 48.75 174 ILE A N 1
ATOM 1331 C CA . ILE A 1 174 ? -0.403 -0.896 -1.638 1.00 48.75 174 ILE A CA 1
ATOM 1332 C C . ILE A 1 174 ? -0.417 -1.076 -0.120 1.00 48.75 174 ILE A C 1
ATOM 1334 O O . ILE A 1 174 ? -1.478 -0.934 0.469 1.00 48.75 174 ILE A O 1
ATOM 1338 N N . GLU A 1 175 ? 0.755 -1.343 0.464 1.00 57.03 175 GLU A N 1
ATOM 1339 C CA . GLU A 1 175 ? 1.055 -1.231 1.900 1.00 57.03 175 GLU A CA 1
ATOM 1340 C C . GLU A 1 175 ? -0.060 -1.784 2.790 1.00 57.03 175 GLU A C 1
ATOM 1342 O O . GLU A 1 175 ? -0.859 -1.050 3.363 1.00 57.03 175 GLU A O 1
ATOM 1347 N N . ASP A 1 176 ? -0.050 -3.101 2.962 1.00 69.19 176 ASP A N 1
ATOM 1348 C CA . ASP A 1 176 ? -0.846 -3.831 3.943 1.00 69.19 176 ASP A CA 1
ATOM 1349 C C . ASP A 1 176 ? -0.492 -3.479 5.392 1.00 69.19 176 ASP A C 1
ATOM 1351 O O . ASP A 1 176 ? -0.826 -4.229 6.295 1.00 69.19 176 ASP A O 1
ATOM 1355 N N . ARG A 1 177 ? 0.194 -2.365 5.654 1.00 79.06 177 ARG A N 1
ATOM 1356 C CA . ARG A 1 177 ? 0.706 -2.052 6.979 1.00 79.06 177 ARG A CA 1
ATOM 1357 C C . ARG A 1 177 ? 0.213 -0.721 7.485 1.00 79.06 177 ARG A C 1
ATOM 1359 O O . ARG A 1 177 ? 0.322 0.298 6.809 1.00 79.06 177 ARG A O 1
ATOM 1366 N N . PHE A 1 178 ? -0.252 -0.720 8.724 1.00 85.44 178 PHE A N 1
ATOM 1367 C CA . PHE A 1 178 ? -0.563 0.504 9.444 1.00 85.44 178 PHE A CA 1
ATOM 1368 C C . PHE A 1 178 ? -0.024 0.463 10.866 1.00 85.44 178 PHE A C 1
ATOM 1370 O O . PHE A 1 178 ? 0.216 -0.594 11.448 1.00 85.44 178 PHE A O 1
ATOM 1377 N N . GLU A 1 179 ? 0.158 1.647 11.436 1.00 91.31 179 GLU A N 1
ATOM 1378 C CA . GLU A 1 179 ? 0.635 1.790 12.801 1.00 91.31 179 GLU A CA 1
ATOM 1379 C C . GLU A 1 179 ? -0.515 1.888 13.795 1.00 91.31 179 GLU A C 1
ATOM 1381 O O . GLU A 1 179 ? -1.412 2.726 13.676 1.00 91.31 179 GLU A O 1
ATOM 1386 N N . ILE A 1 180 ? -0.414 1.101 14.862 1.00 94.12 180 ILE A N 1
ATOM 1387 C CA . ILE A 1 180 ? -1.089 1.384 16.122 1.00 94.12 180 ILE A CA 1
ATOM 1388 C C . ILE A 1 180 ? -0.117 2.186 16.987 1.00 94.12 180 ILE A C 1
ATOM 1390 O O . ILE A 1 180 ? 0.794 1.642 17.622 1.00 94.12 180 ILE A O 1
ATOM 1394 N N . THR A 1 181 ? -0.317 3.502 17.009 1.00 94.81 181 THR A N 1
ATOM 1395 C CA . THR A 1 181 ? 0.557 4.438 17.725 1.00 94.81 181 THR A CA 1
ATOM 1396 C C . THR A 1 181 ? 0.521 4.218 19.238 1.00 94.81 181 THR A C 1
ATOM 1398 O O . THR A 1 181 ? -0.431 3.653 19.785 1.00 94.81 181 THR A O 1
ATOM 1401 N N . SER A 1 182 ? 1.543 4.702 19.946 1.00 95.00 182 SER A N 1
ATOM 1402 C CA . SER A 1 182 ? 1.574 4.686 21.415 1.00 95.00 182 SER A CA 1
ATOM 1403 C C . SER A 1 182 ? 0.342 5.364 22.024 1.00 95.00 182 SER A C 1
ATOM 1405 O O . SER A 1 182 ? -0.276 4.798 22.919 1.00 95.00 182 SER A O 1
ATOM 1407 N N . GLY A 1 183 ? -0.098 6.496 21.465 1.00 96.38 183 GLY A N 1
ATOM 1408 C CA . GLY A 1 183 ? -1.312 7.188 21.907 1.00 96.38 183 GLY A CA 1
ATOM 1409 C C . GLY A 1 183 ? -2.594 6.360 21.738 1.00 96.38 183 GLY A C 1
ATOM 1410 O O . GLY A 1 183 ? -3.461 6.381 22.611 1.00 96.38 183 GLY A O 1
ATOM 1411 N N . MET A 1 184 ? -2.714 5.574 20.660 1.00 97.25 184 MET A N 1
ATOM 1412 C CA . MET A 1 184 ? -3.840 4.642 20.491 1.00 97.25 184 MET A CA 1
ATOM 1413 C C . MET A 1 184 ? -3.795 3.501 21.516 1.00 97.25 184 MET A C 1
ATOM 1415 O O . MET A 1 184 ? -4.837 3.123 22.055 1.00 97.25 184 MET A O 1
ATOM 1419 N N . GLN A 1 185 ? -2.601 2.978 21.815 1.00 97.12 185 GLN A N 1
ATOM 1420 C CA . GLN A 1 185 ? -2.403 1.957 22.852 1.00 97.12 185 GLN A CA 1
ATOM 1421 C C . GLN A 1 185 ? -2.755 2.499 24.245 1.00 97.12 185 GLN A C 1
ATOM 1423 O O . GLN A 1 185 ? -3.442 1.822 25.010 1.00 97.12 185 GLN A O 1
ATOM 1428 N N . ASP A 1 186 ? -2.360 3.737 24.549 1.00 97.12 186 ASP A N 1
ATOM 1429 C CA . ASP A 1 186 ? -2.655 4.400 25.821 1.00 97.12 186 ASP A CA 1
ATOM 1430 C C . ASP A 1 186 ? -4.166 4.633 25.984 1.00 97.12 186 ASP A C 1
ATOM 1432 O O . ASP A 1 186 ? -4.728 4.355 27.048 1.00 97.12 186 ASP A O 1
ATOM 1436 N N . ALA A 1 187 ? -4.849 5.062 24.915 1.00 97.50 187 ALA A N 1
ATOM 1437 C CA . ALA A 1 187 ? -6.303 5.226 24.897 1.00 97.50 187 ALA A CA 1
ATOM 1438 C C . ALA A 1 187 ? -7.043 3.894 25.100 1.00 97.50 187 ALA A C 1
ATOM 1440 O O . ALA A 1 187 ? -8.031 3.840 25.833 1.00 97.50 187 ALA A O 1
ATOM 1441 N N . LEU A 1 188 ? -6.553 2.806 24.496 1.00 96.75 188 LEU A N 1
ATOM 1442 C CA . LEU A 1 188 ? -7.099 1.464 24.705 1.00 96.75 188 LEU A CA 1
ATOM 1443 C C . LEU A 1 188 ? -6.903 1.009 26.153 1.00 96.75 188 LEU A C 1
ATOM 1445 O O . LEU A 1 188 ? -7.856 0.563 26.791 1.00 96.75 188 LEU A O 1
ATOM 1449 N N . ALA A 1 189 ? -5.698 1.177 26.699 1.00 95.44 189 ALA A N 1
ATOM 1450 C CA . ALA A 1 189 ? -5.402 0.835 28.084 1.00 95.44 189 ALA A CA 1
ATOM 1451 C C . ALA A 1 189 ? -6.257 1.648 29.073 1.00 95.44 189 ALA A C 1
ATOM 1453 O O . ALA A 1 189 ? -6.694 1.112 30.091 1.00 95.44 189 ALA A O 1
ATOM 1454 N N . ALA A 1 190 ? -6.529 2.923 28.781 1.00 95.94 190 ALA A N 1
ATOM 1455 C CA . ALA A 1 190 ? -7.434 3.751 29.573 1.00 95.94 190 ALA A CA 1
ATOM 1456 C C . ALA A 1 190 ? -8.881 3.240 29.511 1.00 95.94 190 ALA A C 1
ATOM 1458 O O . ALA A 1 190 ? -9.481 3.018 30.560 1.00 95.94 190 ALA A O 1
ATOM 1459 N N . ALA A 1 191 ? -9.402 2.964 28.311 1.00 95.69 191 ALA A N 1
ATOM 1460 C CA . ALA A 1 191 ? -10.748 2.418 28.132 1.00 95.69 191 ALA A CA 1
ATOM 1461 C C . ALA A 1 191 ? -10.929 1.079 28.870 1.00 95.69 191 ALA A C 1
ATOM 1463 O O . ALA A 1 191 ? -11.931 0.883 29.552 1.00 95.69 191 ALA A O 1
ATOM 1464 N N . MET A 1 192 ? -9.921 0.201 28.822 1.00 93.62 192 MET A N 1
ATOM 1465 C CA . MET A 1 192 ? -9.907 -1.061 29.570 1.00 93.62 192 MET A CA 1
ATOM 1466 C C . MET A 1 192 ? -10.016 -0.863 31.083 1.00 93.62 192 MET A C 1
ATOM 1468 O O . MET A 1 192 ? -10.729 -1.617 31.742 1.00 93.62 192 MET A O 1
ATOM 1472 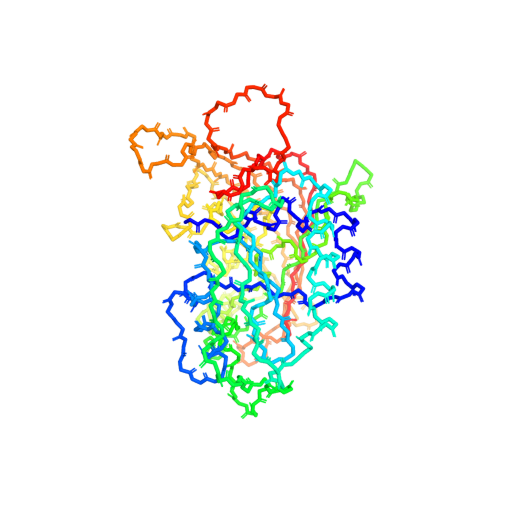N N . ARG A 1 193 ? -9.290 0.116 31.641 1.00 92.44 193 ARG A N 1
ATOM 1473 C CA . ARG A 1 193 ? -9.330 0.414 33.080 1.00 92.44 193 ARG A CA 1
ATOM 1474 C C . ARG A 1 193 ? -10.690 0.974 33.487 1.00 92.44 193 ARG A C 1
ATOM 1476 O O . ARG A 1 193 ? -11.250 0.521 34.476 1.00 92.44 193 ARG A O 1
ATOM 1483 N N . SER A 1 194 ? -11.233 1.903 32.703 1.00 93.56 194 SER A N 1
ATOM 1484 C CA . SER A 1 194 ? -12.527 2.538 32.977 1.00 93.56 194 SER A CA 1
ATOM 1485 C C . SER A 1 194 ? -13.729 1.607 32.797 1.00 93.56 194 SER A C 1
ATOM 1487 O O . SER A 1 194 ? -14.790 1.878 33.345 1.00 93.56 194 SER A O 1
ATOM 1489 N N . ALA A 1 195 ? -13.591 0.528 32.024 1.00 92.19 195 ALA A N 1
ATOM 1490 C CA . ALA A 1 195 ? -14.677 -0.415 31.778 1.00 92.19 195 ALA A CA 1
ATOM 1491 C C . ALA A 1 195 ? -14.966 -1.355 32.960 1.00 92.19 195 ALA A C 1
ATOM 1493 O O . ALA A 1 195 ? -16.015 -1.997 32.970 1.00 92.19 195 ALA A O 1
ATOM 1494 N N . GLU A 1 196 ? -14.041 -1.479 33.922 1.00 87.25 196 GLU A N 1
ATOM 1495 C CA . GLU A 1 196 ? -14.192 -2.331 35.116 1.00 87.25 196 GLU A CA 1
ATOM 1496 C C . GLU A 1 196 ? -14.639 -3.771 34.781 1.00 87.25 196 GLU A C 1
ATOM 1498 O O . GLU A 1 196 ? -15.506 -4.358 35.425 1.00 87.25 196 GLU A O 1
ATOM 1503 N N . GLY A 1 197 ? -14.078 -4.342 33.709 1.00 83.44 197 GLY A N 1
ATOM 1504 C CA . GLY A 1 197 ? -14.390 -5.702 33.248 1.00 83.44 197 GLY A CA 1
ATOM 1505 C C . GLY A 1 197 ? -15.666 -5.840 32.405 1.00 83.44 197 GLY A C 1
ATOM 1506 O O . GLY A 1 197 ? -15.922 -6.919 31.872 1.00 83.44 197 GLY A O 1
ATOM 1507 N N . LYS A 1 198 ? -16.445 -4.769 32.220 1.00 93.56 198 LYS A N 1
ATOM 1508 C CA . LYS A 1 198 ? -17.610 -4.756 31.321 1.00 93.56 198 LYS A CA 1
ATOM 1509 C C . LYS A 1 198 ? -17.183 -4.604 29.862 1.00 93.56 198 LYS A C 1
ATOM 1511 O O . LYS A 1 198 ? -16.056 -4.219 29.556 1.00 93.56 198 LYS A O 1
ATOM 1516 N N . ALA A 1 199 ? -18.109 -4.898 28.951 1.00 96.94 199 ALA A N 1
ATOM 1517 C CA . ALA A 1 199 ? -17.921 -4.578 27.543 1.00 96.94 199 ALA A CA 1
ATOM 1518 C C . ALA A 1 199 ? -17.819 -3.056 27.355 1.00 96.94 199 ALA A C 1
ATOM 1520 O O . ALA A 1 199 ? -18.590 -2.298 27.945 1.00 96.94 199 ALA A O 1
ATOM 1521 N N . PHE A 1 200 ? -16.890 -2.616 26.514 1.00 97.75 200 PHE A N 1
ATOM 1522 C CA . PHE A 1 200 ? -16.653 -1.206 26.223 1.00 97.75 200 PHE A CA 1
ATOM 1523 C C . PHE A 1 200 ? -16.386 -0.999 24.736 1.00 97.75 200 PHE A C 1
ATOM 1525 O O . PHE A 1 200 ? -15.947 -1.908 24.031 1.00 97.75 200 PHE A O 1
ATOM 1532 N N . ARG A 1 201 ? -16.666 0.207 24.242 1.00 97.38 201 ARG A N 1
ATOM 1533 C CA . ARG A 1 201 ? -16.378 0.565 22.852 1.00 97.38 201 ARG A CA 1
ATOM 1534 C C . ARG A 1 201 ? -14.881 0.802 22.697 1.00 97.38 201 ARG A C 1
ATOM 1536 O O . ARG A 1 201 ? -14.281 1.493 23.522 1.00 97.38 201 ARG A O 1
ATOM 1543 N N . LEU A 1 202 ? -14.282 0.261 21.639 1.00 97.81 202 LEU A N 1
ATOM 1544 C CA . LEU A 1 202 ? -12.896 0.575 21.317 1.00 97.81 202 LEU A CA 1
ATOM 1545 C C . LEU A 1 202 ? -12.731 2.090 21.106 1.00 97.81 202 LEU A C 1
ATOM 1547 O O . LEU A 1 202 ? -13.642 2.738 20.577 1.00 97.81 202 LEU A O 1
ATOM 1551 N N . PRO A 1 203 ? -11.573 2.671 21.480 1.00 97.81 203 PRO A N 1
ATOM 1552 C CA . PRO A 1 203 ? -11.296 4.075 21.211 1.00 97.81 203 PRO A CA 1
ATOM 1553 C C . PRO A 1 203 ? -11.518 4.414 19.733 1.00 97.81 203 PRO A C 1
ATOM 1555 O O . PRO A 1 203 ? -11.139 3.644 18.846 1.00 97.81 203 PRO A O 1
ATOM 1558 N N . ALA A 1 204 ? -12.115 5.576 19.460 1.00 95.12 204 ALA A N 1
ATOM 1559 C CA . ALA A 1 204 ? -12.515 5.959 18.105 1.00 95.12 204 ALA A CA 1
ATOM 1560 C C . ALA A 1 204 ? -11.329 5.990 17.125 1.00 95.12 204 ALA A C 1
ATOM 1562 O O . ALA A 1 204 ? -11.440 5.467 16.022 1.00 95.12 204 ALA A O 1
ATOM 1563 N N . GLY A 1 205 ? -10.174 6.520 17.551 1.00 93.88 205 GLY A N 1
ATOM 1564 C CA . GLY A 1 205 ? -8.962 6.558 16.723 1.00 93.88 205 GLY A CA 1
ATOM 1565 C C . GLY A 1 205 ? -8.448 5.168 16.335 1.00 93.88 205 GLY A C 1
ATOM 1566 O O . GLY A 1 205 ? -8.106 4.948 15.177 1.00 93.88 205 GLY A O 1
ATOM 1567 N N . LEU A 1 206 ? -8.470 4.214 17.275 1.00 95.75 206 LEU A N 1
ATOM 1568 C CA . LEU A 1 206 ? -8.096 2.823 17.004 1.00 95.75 206 LEU A CA 1
ATOM 1569 C C . LEU A 1 206 ? -9.113 2.147 16.074 1.00 95.75 206 LEU A C 1
ATOM 1571 O O . LEU A 1 206 ? -8.740 1.483 15.115 1.00 95.75 206 LEU A O 1
ATOM 1575 N N . SER A 1 207 ? -10.406 2.348 16.327 1.00 96.50 207 SER A N 1
ATOM 1576 C CA . SER A 1 207 ? -11.462 1.758 15.497 1.00 96.50 207 SER A CA 1
ATOM 1577 C C . SER A 1 207 ? -11.394 2.264 14.056 1.00 96.50 207 SER A C 1
ATOM 1579 O O . SER A 1 207 ? -11.494 1.479 13.117 1.00 96.50 207 SER A O 1
ATOM 1581 N N . ARG A 1 208 ? -11.169 3.570 13.880 1.00 93.44 208 ARG A N 1
ATOM 1582 C CA . ARG A 1 208 ? -11.057 4.195 12.564 1.00 93.44 208 ARG A CA 1
ATOM 1583 C C . ARG A 1 208 ? -9.836 3.696 11.797 1.00 93.44 208 ARG A C 1
ATOM 1585 O O . ARG A 1 208 ? -9.985 3.386 10.623 1.00 93.44 208 ARG A O 1
ATOM 1592 N N . VAL A 1 209 ? -8.657 3.597 12.427 1.00 91.88 209 VAL A N 1
ATOM 1593 C CA . VAL A 1 209 ? -7.450 3.129 11.718 1.00 91.88 209 VAL A CA 1
ATOM 1594 C C . VAL A 1 209 ? -7.585 1.671 11.280 1.00 91.88 209 VAL A C 1
ATOM 1596 O O . VAL A 1 209 ? -7.209 1.345 10.163 1.00 91.88 209 VAL A O 1
ATOM 1599 N N . ILE A 1 210 ? -8.202 0.814 12.101 1.00 93.81 210 ILE A N 1
ATOM 1600 C CA . ILE A 1 210 ? -8.481 -0.583 11.736 1.00 93.81 210 ILE A CA 1
ATOM 1601 C C . ILE A 1 210 ? -9.366 -0.633 10.487 1.00 93.81 210 ILE A C 1
ATOM 1603 O O . ILE A 1 210 ? -9.011 -1.254 9.491 1.00 93.81 210 ILE A O 1
ATOM 1607 N N . VAL A 1 211 ? -10.502 0.064 10.511 1.00 93.12 211 VAL A N 1
ATOM 1608 C CA . VAL A 1 211 ? -11.467 0.023 9.405 1.00 93.12 211 VAL A CA 1
ATOM 1609 C C . VAL A 1 211 ? -10.918 0.689 8.139 1.00 93.12 211 VAL A C 1
ATOM 1611 O O . VAL A 1 211 ? -11.148 0.186 7.044 1.00 93.12 211 VAL A O 1
ATOM 1614 N N . ALA A 1 212 ? -10.146 1.773 8.267 1.00 88.38 212 ALA A N 1
ATOM 1615 C CA . ALA A 1 212 ? -9.560 2.496 7.135 1.00 88.38 212 ALA A CA 1
ATOM 1616 C C . ALA A 1 212 ? -8.577 1.660 6.304 1.00 88.38 212 ALA A C 1
ATOM 1618 O O . ALA A 1 212 ? -8.272 2.043 5.179 1.00 88.38 212 ALA A O 1
ATOM 1619 N N . ASN A 1 213 ? -8.078 0.545 6.841 1.00 86.94 213 ASN A N 1
ATOM 1620 C CA . ASN A 1 213 ? -7.141 -0.335 6.147 1.00 86.94 213 ASN A CA 1
ATOM 1621 C C . ASN A 1 213 ? -7.796 -1.629 5.623 1.00 86.94 213 ASN A C 1
ATOM 1623 O O . ASN A 1 213 ? -7.107 -2.444 5.02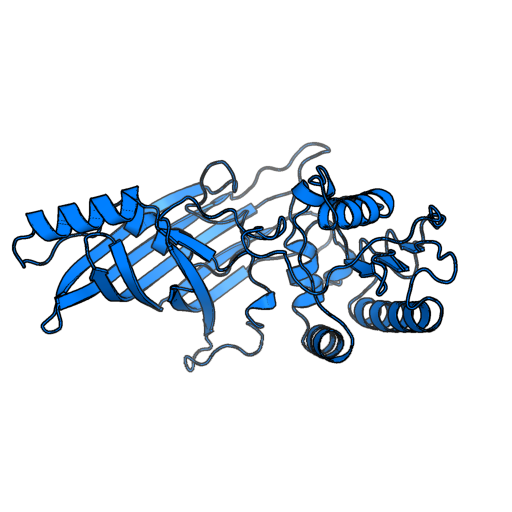5 1.00 86.94 213 ASN A O 1
ATOM 1627 N N . ALA A 1 214 ? -9.110 -1.830 5.798 1.00 88.50 214 ALA A N 1
ATOM 1628 C CA . ALA A 1 214 ? -9.838 -3.006 5.299 1.00 88.50 214 ALA A CA 1
ATOM 1629 C C . ALA A 1 214 ? -10.689 -2.690 4.060 1.00 88.50 214 ALA A C 1
ATOM 1631 O O . ALA A 1 214 ? -11.911 -2.569 4.150 1.00 88.50 214 ALA A O 1
ATOM 1632 N N . TYR A 1 215 ? -10.039 -2.550 2.905 1.00 83.44 215 TYR A N 1
ATOM 1633 C CA . TYR A 1 215 ? -10.687 -2.346 1.606 1.00 83.44 215 TYR A CA 1
ATOM 1634 C C . TYR A 1 215 ? -9.782 -2.868 0.476 1.00 83.44 215 TYR A C 1
ATOM 1636 O O . TYR A 1 215 ? -8.576 -3.013 0.674 1.00 83.44 215 TYR A O 1
ATOM 1644 N N . LEU A 1 216 ? -10.349 -3.209 -0.684 1.00 76.06 216 LEU A N 1
ATOM 1645 C CA . LEU A 1 216 ? -9.617 -3.779 -1.827 1.00 76.06 216 LEU A CA 1
ATOM 1646 C C . LEU A 1 216 ? -9.202 -2.731 -2.873 1.00 76.06 216 LEU A C 1
ATOM 1648 O O . LEU A 1 216 ? -8.510 -3.073 -3.830 1.00 76.06 216 LEU A O 1
ATOM 1652 N N . GLY A 1 217 ? -9.626 -1.476 -2.717 1.00 67.19 217 GLY A N 1
ATOM 1653 C CA . GLY A 1 217 ? -9.284 -0.377 -3.624 1.00 67.19 217 GLY A CA 1
ATOM 1654 C C . GLY A 1 217 ? -7.844 0.148 -3.498 1.00 67.19 217 GLY A C 1
ATOM 1655 O O . GLY A 1 217 ? -7.088 -0.222 -2.602 1.00 67.19 217 GLY A O 1
ATOM 1656 N N . MET A 1 218 ? -7.462 1.065 -4.393 1.00 66.00 218 MET A N 1
ATOM 1657 C CA . MET A 1 218 ? -6.157 1.745 -4.342 1.00 66.00 218 MET A CA 1
ATOM 1658 C C . MET A 1 218 ? -6.075 2.748 -3.175 1.00 66.00 218 MET A C 1
ATOM 1660 O O . MET A 1 218 ? -7.080 3.315 -2.761 1.00 66.00 218 MET A O 1
ATOM 1664 N N . LEU A 1 219 ? -4.860 3.080 -2.717 1.00 63.47 219 LEU A N 1
ATOM 1665 C CA . LEU A 1 219 ? -4.639 4.063 -1.637 1.00 63.47 219 LEU A CA 1
ATOM 1666 C C . LEU A 1 219 ? -5.385 5.393 -1.840 1.00 63.47 219 LEU A C 1
ATOM 1668 O O . LEU A 1 219 ? -5.945 5.959 -0.902 1.00 63.47 219 LEU A O 1
ATOM 1672 N N . ASP A 1 220 ? -5.415 5.867 -3.082 1.00 59.31 220 ASP A N 1
ATOM 1673 C CA . ASP A 1 220 ? -5.942 7.173 -3.488 1.00 59.31 220 ASP A CA 1
ATOM 1674 C C . ASP A 1 220 ? -7.491 7.221 -3.556 1.00 59.31 220 ASP A C 1
ATOM 1676 O O . ASP A 1 220 ? -8.079 8.046 -4.254 1.00 59.31 220 ASP A O 1
ATOM 1680 N N . VAL A 1 221 ? -8.155 6.254 -2.917 1.00 67.00 221 VAL A N 1
ATOM 1681 C CA . VAL A 1 221 ? -9.585 5.932 -3.088 1.00 67.00 221 VAL A CA 1
ATOM 1682 C C . VAL A 1 221 ? -10.221 5.496 -1.775 1.00 67.00 221 VAL A C 1
ATOM 1684 O O . VAL A 1 221 ? -11.412 5.197 -1.709 1.00 67.00 221 VAL A O 1
ATOM 1687 N N . ASN A 1 222 ? -9.408 5.458 -0.721 1.00 77.25 222 ASN A N 1
ATOM 1688 C CA . ASN A 1 222 ? -9.794 5.064 0.616 1.00 77.25 222 ASN A CA 1
ATOM 1689 C C . ASN A 1 222 ? -10.871 6.020 1.172 1.00 77.25 222 ASN A C 1
ATOM 1691 O O . ASN A 1 222 ? -10.599 7.222 1.275 1.00 77.25 222 ASN A O 1
ATOM 1695 N N . PRO A 1 223 ? -12.042 5.518 1.624 1.00 77.06 223 PRO A N 1
ATOM 1696 C CA . PRO A 1 223 ? -13.097 6.358 2.217 1.00 77.06 223 PRO A CA 1
ATOM 1697 C C . PRO A 1 223 ? -12.603 7.236 3.355 1.00 77.06 223 PRO A C 1
ATOM 1699 O O . PRO A 1 223 ? -13.063 8.358 3.563 1.00 77.06 223 PRO A O 1
ATOM 1702 N N . LEU A 1 224 ? -11.716 6.661 4.164 1.00 84.38 224 LEU A N 1
ATOM 1703 C CA . LEU A 1 224 ? -11.318 7.183 5.460 1.00 84.38 224 LEU A CA 1
ATOM 1704 C C . LEU A 1 224 ? -9.929 7.820 5.420 1.00 84.38 224 LEU A C 1
ATOM 1706 O O . LEU A 1 224 ? -9.498 8.357 6.442 1.00 84.38 224 LEU A O 1
ATOM 1710 N N . GLY A 1 225 ? -9.261 7.814 4.260 1.00 74.25 225 GLY A N 1
ATOM 1711 C CA . GLY A 1 225 ? -7.896 8.315 4.082 1.00 74.25 225 GLY A CA 1
ATOM 1712 C C . GLY A 1 225 ? -7.766 9.846 4.058 1.00 74.25 225 GLY A C 1
ATOM 1713 O O . GLY A 1 225 ? -6.655 10.364 3.941 1.00 74.25 225 GLY A O 1
ATOM 1714 N N . GLY A 1 226 ? -8.877 10.584 4.154 1.00 69.75 226 GLY A N 1
ATOM 1715 C CA . GLY A 1 226 ? -8.900 12.044 4.277 1.00 69.75 226 GLY A CA 1
ATOM 1716 C C . GLY A 1 226 ? -8.304 12.801 3.081 1.00 69.75 226 GLY A C 1
ATOM 1717 O O . GLY A 1 226 ? -8.180 12.280 1.974 1.00 69.75 226 GLY A O 1
ATOM 1718 N N . ALA A 1 227 ? -7.904 14.057 3.311 1.00 59.25 227 ALA A N 1
ATOM 1719 C CA . ALA A 1 227 ? -7.468 14.978 2.253 1.00 59.25 227 ALA A CA 1
ATOM 1720 C C . ALA A 1 227 ? -6.231 14.507 1.463 1.00 59.25 227 ALA A C 1
ATOM 1722 O O . ALA A 1 227 ? -6.042 14.926 0.325 1.00 59.25 227 ALA A O 1
ATOM 1723 N N . PHE A 1 228 ? -5.399 13.638 2.048 1.00 55.56 228 PHE A N 1
ATOM 1724 C CA . PHE A 1 228 ? -4.179 13.134 1.411 1.00 55.56 228 PHE A CA 1
ATOM 1725 C C . PHE A 1 228 ? -4.458 12.101 0.307 1.00 55.56 228 PHE A C 1
ATOM 1727 O O . PHE A 1 228 ? -3.724 12.047 -0.673 1.00 55.56 228 PHE A O 1
ATOM 1734 N N . SER A 1 229 ? -5.531 11.320 0.448 1.00 58.97 229 SER A N 1
ATOM 1735 C CA . SER A 1 229 ? -5.971 10.323 -0.544 1.00 58.97 229 SER A CA 1
ATOM 1736 C C . SER A 1 229 ? -7.084 10.842 -1.455 1.00 58.97 229 SER A C 1
ATOM 1738 O O . SER A 1 229 ? -7.485 10.153 -2.378 1.00 58.97 229 SER A O 1
ATOM 1740 N N . GLY A 1 230 ? -7.607 12.046 -1.205 1.00 58.03 230 GLY A N 1
ATOM 1741 C CA . GLY A 1 230 ? -8.796 12.540 -1.900 1.00 58.03 230 GLY A CA 1
ATOM 1742 C C . GLY A 1 230 ? -10.092 11.820 -1.502 1.00 58.03 230 GLY A C 1
ATOM 1743 O O . GLY A 1 230 ? -11.076 11.945 -2.225 1.00 58.03 230 GLY A O 1
ATOM 1744 N N . GLY A 1 231 ? -10.109 11.080 -0.385 1.00 62.25 231 GLY A N 1
ATOM 1745 C CA . GLY A 1 231 ? -11.279 10.315 0.051 1.00 62.25 231 GLY A CA 1
ATOM 1746 C C . GLY A 1 231 ? -12.477 11.201 0.409 1.00 62.25 231 GLY A C 1
ATOM 1747 O O . GLY A 1 231 ? -12.326 12.158 1.172 1.00 62.25 231 GLY A O 1
ATOM 1748 N N . GLU A 1 232 ? -13.678 10.864 -0.083 1.00 63.75 232 GLU A N 1
ATOM 1749 C CA . GLU A 1 232 ? -14.928 11.428 0.450 1.00 63.75 232 GLU A CA 1
ATOM 1750 C C . GLU A 1 232 ? -15.764 10.323 1.090 1.00 63.75 232 GLU A C 1
ATOM 1752 O O . GLU A 1 232 ? -16.026 9.305 0.468 1.00 63.75 232 GLU A O 1
ATOM 1757 N N . CYS A 1 233 ? -16.213 10.529 2.325 1.00 71.69 233 CYS A N 1
ATOM 1758 C CA . CYS A 1 233 ? -17.061 9.598 3.061 1.00 71.69 233 CYS A CA 1
ATOM 1759 C C . CYS A 1 233 ? -18.368 10.300 3.425 1.00 71.69 233 CYS A C 1
ATOM 1761 O O . CYS A 1 233 ? -18.334 11.352 4.061 1.00 71.69 233 CYS A O 1
ATOM 1763 N N . THR A 1 234 ? -19.524 9.748 3.041 1.00 65.06 234 THR A N 1
ATOM 1764 C CA . THR A 1 234 ? -20.833 10.329 3.423 1.00 65.06 234 THR A CA 1
ATOM 1765 C C . THR A 1 234 ? -21.675 9.477 4.370 1.00 65.06 234 THR A C 1
ATOM 1767 O O . THR A 1 234 ? -22.709 9.963 4.818 1.00 65.06 234 THR A O 1
ATOM 1770 N N . ALA A 1 235 ? -21.209 8.294 4.793 1.00 63.19 235 ALA A N 1
ATOM 1771 C CA . ALA A 1 235 ? -21.593 7.747 6.100 1.00 63.19 235 ALA A CA 1
ATOM 1772 C C . ALA A 1 235 ? -20.612 6.681 6.613 1.00 63.19 235 ALA A C 1
ATOM 1774 O O . ALA A 1 235 ? -20.244 5.758 5.885 1.00 63.19 235 ALA A O 1
ATOM 1775 N N . GLU A 1 236 ? -20.268 6.805 7.898 1.00 85.12 236 GLU A N 1
ATOM 1776 C CA . GLU A 1 236 ? -19.386 5.928 8.667 1.00 85.12 236 GLU A CA 1
ATOM 1777 C C . GLU A 1 236 ? -20.087 5.548 9.975 1.00 85.12 236 GLU A C 1
ATOM 1779 O O . GLU A 1 236 ? -20.302 6.378 10.858 1.00 85.12 236 GLU A O 1
ATOM 1784 N N . ASP A 1 237 ? -20.457 4.280 10.092 1.00 93.69 237 ASP A N 1
ATOM 1785 C CA . ASP A 1 237 ? -20.918 3.674 11.334 1.00 93.69 237 ASP A CA 1
ATOM 1786 C C . ASP A 1 237 ? -19.889 2.622 11.733 1.00 93.69 237 ASP A C 1
ATOM 1788 O O . ASP A 1 237 ? -19.832 1.549 11.136 1.00 93.69 237 ASP A O 1
ATOM 1792 N N . ILE A 1 238 ? -19.029 2.956 12.696 1.00 96.62 238 ILE A N 1
ATOM 1793 C CA . ILE A 1 238 ? -18.007 2.044 13.215 1.00 96.62 238 ILE A CA 1
ATOM 1794 C C . ILE A 1 238 ? -18.292 1.766 14.681 1.00 96.62 238 ILE A C 1
ATOM 1796 O O . ILE A 1 238 ? -18.014 2.588 15.559 1.00 96.62 238 ILE A O 1
ATOM 1800 N N . ALA A 1 239 ? -18.791 0.570 14.958 1.00 96.75 239 ALA A N 1
ATOM 1801 C CA . ALA A 1 239 ? -19.080 0.098 16.300 1.00 96.75 239 ALA A CA 1
ATOM 1802 C C . ALA A 1 239 ? -18.248 -1.150 16.590 1.00 96.75 239 ALA A C 1
ATOM 1804 O O . ALA A 1 239 ? -18.724 -2.275 16.434 1.00 96.75 239 ALA A O 1
ATOM 1805 N N . LEU A 1 240 ? -17.001 -0.936 17.019 1.00 98.06 240 LEU A N 1
ATOM 1806 C CA . LEU A 1 240 ? -16.143 -1.994 17.541 1.00 98.06 240 LEU A CA 1
ATOM 1807 C C . LEU A 1 240 ? -16.169 -1.982 19.067 1.00 98.06 240 LEU A C 1
ATOM 1809 O O . LEU A 1 240 ? -16.019 -0.938 19.706 1.00 98.06 240 LEU A O 1
ATOM 1813 N N . TRP A 1 241 ? -16.354 -3.159 19.636 1.00 98.25 241 TRP A N 1
ATOM 1814 C CA . TRP A 1 241 ? -16.479 -3.411 21.058 1.00 98.25 241 TRP A CA 1
ATOM 1815 C C . TRP A 1 241 ? -15.410 -4.387 21.508 1.00 98.25 241 TRP A C 1
ATOM 1817 O O . TRP A 1 241 ? -14.917 -5.200 20.727 1.00 98.25 241 TRP A O 1
ATOM 1827 N N . ALA A 1 242 ? -15.075 -4.292 22.784 1.00 97.81 242 ALA A N 1
ATOM 1828 C CA . ALA A 1 242 ? -14.142 -5.166 23.449 1.00 97.81 242 ALA A CA 1
ATOM 1829 C C . ALA A 1 242 ? -14.692 -5.598 24.807 1.00 97.81 242 ALA A C 1
ATOM 1831 O O . ALA A 1 242 ? -15.395 -4.839 25.477 1.00 97.81 242 ALA A O 1
ATOM 1832 N N . ARG A 1 243 ? -14.325 -6.798 25.248 1.00 96.25 243 ARG A N 1
ATOM 1833 C CA . ARG A 1 243 ? -14.467 -7.240 26.642 1.00 96.25 243 ARG A CA 1
ATOM 1834 C C . ARG A 1 243 ? -13.278 -8.096 27.028 1.00 96.25 243 ARG A C 1
ATOM 1836 O O . ARG A 1 243 ? -12.673 -8.735 26.170 1.00 96.25 243 ARG A O 1
ATOM 1843 N N . ARG A 1 244 ? -12.976 -8.137 28.322 1.00 94.19 244 ARG A N 1
ATOM 1844 C CA . ARG A 1 244 ? -11.967 -9.054 28.853 1.00 94.19 244 ARG A CA 1
ATOM 1845 C C . ARG A 1 244 ? -12.458 -10.496 28.705 1.00 94.19 244 ARG A C 1
ATOM 1847 O O . ARG A 1 244 ? -13.580 -10.811 29.096 1.00 94.19 244 ARG A O 1
ATOM 1854 N N . ALA A 1 245 ? -11.627 -11.336 28.104 1.00 91.12 245 ALA A N 1
ATOM 1855 C CA . ALA A 1 245 ? -11.813 -12.776 28.016 1.00 91.12 245 ALA A CA 1
ATOM 1856 C C . ALA A 1 245 ? -11.162 -13.474 29.224 1.00 91.12 245 ALA A C 1
ATOM 1858 O O . ALA A 1 245 ? -10.450 -12.852 30.010 1.00 91.12 245 ALA A O 1
ATOM 1859 N N . ALA A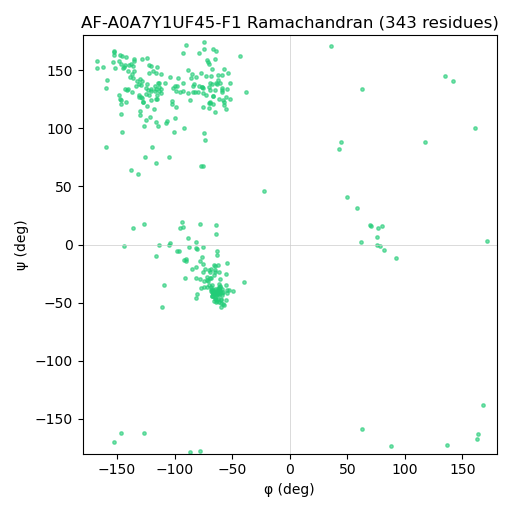 1 246 ? -11.405 -14.778 29.370 1.00 85.75 246 ALA A N 1
ATOM 1860 C CA . ALA A 1 246 ? -10.891 -15.567 30.494 1.00 85.75 246 ALA A CA 1
ATOM 1861 C C . ALA A 1 246 ? -9.355 -15.696 30.522 1.00 85.75 246 ALA A C 1
ATOM 1863 O O . ALA A 1 246 ? -8.782 -15.967 31.569 1.00 85.75 246 ALA A O 1
ATOM 1864 N N . ASP A 1 247 ? -8.691 -15.507 29.382 1.00 86.69 247 ASP A N 1
ATOM 1865 C CA . ASP A 1 247 ? -7.235 -15.586 29.222 1.00 86.69 247 ASP A CA 1
ATOM 1866 C C . ASP A 1 247 ? -6.542 -14.216 29.353 1.00 86.69 247 ASP A C 1
ATOM 1868 O O . ASP A 1 247 ? -5.430 -14.032 28.860 1.00 86.69 247 ASP A O 1
ATOM 1872 N N . GLU A 1 248 ? -7.213 -13.238 29.973 1.00 84.38 248 GLU A N 1
ATOM 1873 C CA . GLU A 1 248 ? -6.773 -11.841 30.118 1.00 84.38 248 GLU A CA 1
ATOM 1874 C C . GLU A 1 248 ? -6.595 -11.075 28.791 1.00 84.38 248 GLU A C 1
ATOM 1876 O O . GLU A 1 248 ? -6.246 -9.888 28.797 1.00 84.38 248 GLU A O 1
ATOM 1881 N N . SER A 1 249 ? -6.884 -11.711 27.649 1.00 93.12 249 SER A N 1
ATOM 1882 C CA . SER A 1 249 ? -6.990 -11.031 26.363 1.00 93.12 249 SER A CA 1
ATOM 1883 C C . SER A 1 249 ? -8.289 -10.230 26.279 1.00 93.12 249 SER A C 1
ATOM 1885 O O . SER A 1 249 ? -9.192 -10.339 27.112 1.00 93.12 249 SER A O 1
ATOM 1887 N N . LEU A 1 250 ? -8.387 -9.386 25.262 1.00 95.38 250 LEU A N 1
ATOM 1888 C CA . LEU A 1 250 ? -9.626 -8.732 24.893 1.00 95.38 250 LEU A CA 1
ATOM 1889 C C . LEU A 1 250 ? -10.214 -9.444 23.688 1.00 95.38 250 LEU A C 1
ATOM 1891 O O . LEU A 1 250 ? -9.590 -9.493 22.631 1.00 95.38 250 LEU A O 1
ATOM 1895 N N . GLU A 1 251 ? -11.431 -9.947 23.845 1.00 97.44 251 GLU A N 1
ATOM 1896 C CA . GLU A 1 251 ? -12.267 -10.343 22.721 1.00 97.44 251 GLU A CA 1
ATOM 1897 C C . GLU A 1 251 ? -12.822 -9.082 22.065 1.00 97.44 251 GLU A C 1
ATOM 1899 O O . GLU A 1 251 ? -13.367 -8.220 22.755 1.00 97.44 251 GLU A O 1
ATOM 1904 N N . ILE A 1 252 ? -12.682 -8.991 20.744 1.00 97.81 252 ILE A N 1
ATOM 1905 C CA . ILE A 1 252 ? -13.139 -7.871 19.926 1.00 97.81 252 ILE A CA 1
ATOM 1906 C C . ILE A 1 252 ? -14.267 -8.347 19.018 1.00 97.81 252 ILE A C 1
ATOM 1908 O O . ILE A 1 252 ? -14.155 -9.398 18.387 1.00 97.81 252 ILE A O 1
ATOM 1912 N N . TRP A 1 253 ? -15.332 -7.559 18.910 1.00 98.50 253 TRP A N 1
ATOM 1913 C CA . TRP A 1 253 ? -16.399 -7.784 17.937 1.00 98.50 253 TRP A CA 1
ATOM 1914 C C . TRP A 1 253 ? -17.005 -6.466 17.478 1.00 98.50 253 TRP A C 1
ATOM 1916 O O . TRP A 1 253 ? -16.861 -5.434 18.132 1.00 98.50 253 TRP A O 1
ATOM 1926 N N . GLY A 1 254 ? -17.721 -6.481 16.361 1.00 97.94 254 GLY A N 1
ATOM 1927 C CA . GLY A 1 254 ? -18.431 -5.289 15.934 1.00 97.94 254 GLY A CA 1
ATOM 1928 C C . GLY A 1 254 ? -18.863 -5.300 14.486 1.00 97.94 254 GLY A C 1
ATOM 1929 O O . GLY A 1 254 ? -18.816 -6.321 13.797 1.00 97.94 254 GLY A O 1
ATOM 1930 N N . ARG A 1 255 ? -19.271 -4.124 14.025 1.00 98.06 255 ARG A N 1
ATOM 1931 C CA . ARG A 1 255 ? -19.598 -3.868 12.627 1.00 98.06 255 ARG A CA 1
ATOM 1932 C C . ARG A 1 255 ? -19.014 -2.530 12.205 1.00 98.06 255 ARG A C 1
ATOM 1934 O O . ARG A 1 255 ? -18.955 -1.595 13.004 1.00 98.06 255 ARG A O 1
ATOM 1941 N N . SER A 1 256 ? -18.617 -2.453 10.947 1.00 97.12 256 SER A N 1
ATOM 1942 C CA . SER A 1 256 ? -18.373 -1.193 10.269 1.00 97.12 256 SER A CA 1
ATOM 1943 C C . SER A 1 256 ? -19.213 -1.115 9.006 1.00 97.12 256 SER A C 1
ATOM 1945 O O . SER A 1 256 ? -19.283 -2.082 8.250 1.00 97.12 256 SER A O 1
ATOM 1947 N N . LYS A 1 257 ? -19.790 0.051 8.752 1.00 95.31 257 LYS A N 1
ATOM 1948 C CA . LYS A 1 257 ? -20.339 0.425 7.456 1.00 95.31 257 LYS A CA 1
ATOM 1949 C C . LYS A 1 257 ? -19.671 1.721 7.033 1.00 95.31 257 LYS A C 1
ATOM 1951 O O . LYS A 1 257 ? -19.773 2.713 7.749 1.00 95.31 257 LYS A O 1
ATOM 1956 N N . VAL A 1 258 ? -18.974 1.708 5.909 1.00 84.06 258 VAL A N 1
ATOM 1957 C CA . VAL A 1 258 ? -18.226 2.865 5.419 1.00 84.06 258 VAL A CA 1
ATOM 1958 C C . VAL A 1 258 ? -18.574 3.078 3.962 1.00 84.06 258 VAL A C 1
ATOM 1960 O O . VAL A 1 258 ? -18.480 2.146 3.177 1.00 84.06 258 VAL A O 1
ATOM 1963 N N . ALA A 1 259 ? -18.993 4.278 3.593 1.00 76.56 259 ALA A N 1
ATOM 1964 C CA . ALA A 1 259 ? -19.354 4.617 2.223 1.00 76.56 259 ALA A CA 1
ATOM 1965 C C . ALA A 1 259 ? -18.491 5.763 1.698 1.00 76.56 259 ALA A C 1
ATOM 1967 O O . ALA A 1 259 ? -18.037 6.601 2.470 1.00 76.56 259 ALA A O 1
ATOM 1968 N N . GLY A 1 260 ? -18.318 5.813 0.387 1.00 74.31 260 GLY A N 1
ATOM 1969 C CA . GLY A 1 260 ? -17.298 6.580 -0.306 1.00 74.31 260 GLY A CA 1
ATOM 1970 C C . GLY A 1 260 ? -17.777 7.339 -1.490 1.00 74.31 260 GLY A C 1
ATOM 1971 O O . GLY A 1 260 ? -18.763 6.914 -2.086 1.00 74.31 260 GLY A O 1
ATOM 1972 N N . LYS A 1 261 ? -17.019 8.358 -1.895 1.00 65.38 261 LYS A N 1
ATOM 1973 C CA . LYS A 1 261 ? -17.372 9.122 -3.072 1.00 65.38 261 LYS A CA 1
ATOM 1974 C C . LYS A 1 261 ? -16.269 9.916 -3.759 1.00 65.38 261 LYS A C 1
ATOM 1976 O O . LYS A 1 261 ? -15.461 10.555 -3.117 1.00 65.38 261 LYS A O 1
ATOM 1981 N N . GLN A 1 262 ? -16.295 9.945 -5.092 1.00 62.84 262 GLN A N 1
ATOM 1982 C CA . GLN A 1 262 ? -16.158 11.191 -5.856 1.00 62.84 262 GLN A CA 1
ATOM 1983 C C . GLN A 1 262 ? -16.713 11.031 -7.277 1.00 62.84 262 GLN A C 1
ATOM 1985 O O . GLN A 1 262 ? -15.988 10.878 -8.253 1.00 62.84 262 GLN A O 1
ATOM 1990 N N . ILE A 1 263 ? -18.016 11.192 -7.440 1.00 68.19 263 ILE A N 1
ATOM 1991 C CA . ILE A 1 263 ? -18.733 11.042 -8.709 1.00 68.19 263 ILE A CA 1
ATOM 1992 C C . ILE A 1 263 ? -18.528 12.297 -9.640 1.00 68.19 263 ILE A C 1
ATOM 1994 O O . ILE A 1 263 ? -19.491 12.982 -9.937 1.00 68.19 263 ILE A O 1
ATOM 1998 N N . GLU A 1 264 ? -17.318 12.578 -10.186 1.00 62.47 264 GLU A N 1
ATOM 1999 C CA . GLU A 1 264 ? -16.807 13.513 -11.264 1.00 62.47 264 GLU A CA 1
ATOM 2000 C C . GLU A 1 264 ? -16.943 15.023 -11.073 1.00 62.47 264 GLU A C 1
ATOM 2002 O O . GLU A 1 264 ? -18.050 15.539 -10.967 1.00 62.47 264 GLU A O 1
ATOM 2007 N N . LYS A 1 265 ? -15.834 15.743 -11.353 1.00 57.16 265 LYS A N 1
ATOM 2008 C CA . LYS A 1 265 ? -15.758 16.708 -12.479 1.00 57.16 265 LYS A CA 1
ATOM 2009 C C . LYS A 1 265 ? -14.345 16.763 -13.087 1.00 57.16 265 LYS A C 1
ATOM 2011 O O . LYS A 1 265 ? -13.395 17.145 -12.410 1.00 57.16 265 LYS A O 1
ATOM 2016 N N . GLY A 1 266 ? -14.233 16.525 -14.398 1.00 51.41 266 GLY A N 1
ATOM 2017 C CA . GLY A 1 266 ? -13.047 16.866 -15.192 1.00 51.41 266 GLY A CA 1
ATOM 2018 C C . GLY A 1 266 ? -13.386 17.753 -16.397 1.00 51.41 266 GLY A C 1
ATOM 2019 O O . GLY A 1 266 ? -13.938 17.260 -17.376 1.00 51.41 266 GLY A O 1
ATOM 2020 N N . ARG A 1 267 ? -13.038 19.052 -16.361 1.00 49.25 267 ARG A N 1
ATOM 2021 C CA . ARG A 1 267 ? -12.831 19.885 -17.568 1.00 49.25 267 ARG A CA 1
ATOM 2022 C C . ARG A 1 267 ? -11.656 20.847 -17.360 1.00 49.25 267 ARG A C 1
ATOM 2024 O O . ARG A 1 267 ? -11.662 21.624 -16.411 1.00 49.25 267 ARG A O 1
ATOM 2031 N N . GLY A 1 268 ? -10.662 20.763 -18.247 1.00 46.56 268 GLY A N 1
ATOM 2032 C CA . GLY A 1 268 ? -9.410 21.531 -18.233 1.00 46.56 268 GLY A CA 1
ATOM 2033 C C . GLY A 1 268 ? -8.192 20.639 -18.516 1.00 46.56 268 GLY A C 1
ATOM 2034 O O . GLY A 1 268 ? -8.167 19.491 -18.083 1.00 46.56 268 GLY A O 1
ATOM 2035 N N . ALA A 1 269 ? -7.182 21.167 -19.222 1.00 44.16 269 ALA A N 1
ATOM 2036 C CA . ALA A 1 269 ? -6.056 20.437 -19.841 1.00 44.16 269 ALA A CA 1
ATOM 2037 C C . ALA A 1 269 ? -5.084 19.699 -18.882 1.00 44.16 269 ALA A C 1
ATOM 2039 O O . ALA A 1 269 ? -4.032 19.235 -19.311 1.00 44.16 269 ALA A O 1
ATOM 2040 N N . ARG A 1 270 ? -5.406 19.607 -17.584 1.00 46.59 270 ARG A N 1
ATOM 2041 C CA . ARG A 1 270 ? -4.593 18.945 -16.545 1.00 46.59 270 ARG A CA 1
ATOM 2042 C C . ARG A 1 270 ? -5.407 18.061 -15.578 1.00 46.59 270 ARG A C 1
ATOM 2044 O O . ARG A 1 270 ? -4.889 17.711 -14.525 1.00 46.59 270 ARG A O 1
ATOM 2051 N N . ASN A 1 271 ? -6.663 17.722 -15.898 1.00 49.94 271 ASN A N 1
ATOM 2052 C CA . ASN A 1 271 ? -7.516 16.847 -15.075 1.00 49.94 271 ASN A CA 1
ATOM 2053 C C . ASN A 1 271 ? -7.713 15.463 -15.731 1.00 49.94 271 ASN A C 1
ATOM 2055 O O . ASN A 1 271 ? -7.945 15.370 -16.931 1.00 49.94 271 ASN A O 1
ATOM 2059 N N . ASP A 1 272 ? -7.664 14.417 -14.910 1.00 53.25 272 ASP A N 1
ATOM 2060 C CA . ASP A 1 272 ? -7.644 12.969 -15.205 1.00 53.25 272 ASP A CA 1
ATOM 2061 C C . ASP A 1 272 ? -9.013 12.315 -15.506 1.00 53.25 272 ASP A C 1
ATOM 2063 O O . ASP A 1 272 ? -9.076 11.135 -15.836 1.00 53.25 272 ASP A O 1
ATOM 2067 N N . GLY A 1 273 ? -10.123 13.056 -15.429 1.00 53.44 273 GLY A N 1
ATOM 2068 C CA . GLY A 1 273 ? -11.457 12.544 -15.788 1.00 53.44 273 GLY A CA 1
ATOM 2069 C C . GLY A 1 273 ? -12.175 11.691 -14.727 1.00 53.44 273 GLY A C 1
ATOM 2070 O O . GLY A 1 273 ? -13.137 11.030 -15.080 1.00 53.44 273 GLY A O 1
ATOM 2071 N N . ARG A 1 274 ? -11.739 11.727 -13.460 1.00 59.09 274 ARG A N 1
ATOM 2072 C CA . ARG A 1 274 ? -12.261 10.995 -12.273 1.00 59.09 274 ARG A CA 1
ATOM 2073 C C . ARG A 1 274 ? -13.782 10.827 -12.164 1.00 59.09 274 ARG A C 1
ATOM 2075 O O . ARG A 1 274 ? -14.417 11.855 -12.020 1.00 59.09 274 ARG A O 1
ATOM 2082 N N . ARG A 1 275 ? -14.328 9.633 -11.902 1.00 56.12 275 ARG A N 1
ATOM 2083 C CA . ARG A 1 275 ? -15.556 9.395 -11.088 1.00 56.12 275 ARG A CA 1
ATOM 2084 C C . ARG A 1 275 ? -15.257 8.308 -10.045 1.00 56.12 275 ARG A C 1
ATOM 2086 O O . ARG A 1 275 ? -14.529 7.440 -10.420 1.00 56.12 275 ARG A O 1
ATOM 2093 N N . TRP A 1 276 ? -15.728 8.297 -8.801 1.00 64.19 276 TRP A N 1
ATOM 2094 C CA . TRP A 1 276 ? -15.415 7.343 -7.705 1.00 64.19 276 TRP A CA 1
ATOM 2095 C C . TRP A 1 276 ? -16.679 7.103 -6.869 1.00 64.19 276 TRP A C 1
ATOM 2097 O O . TRP A 1 276 ? -17.469 8.033 -6.783 1.00 64.19 276 TRP A O 1
ATOM 2107 N N . ASP A 1 277 ? -16.832 5.953 -6.215 1.00 64.56 277 ASP A N 1
ATOM 2108 C CA . ASP A 1 277 ? -17.677 5.669 -5.041 1.00 64.56 277 ASP A CA 1
ATOM 2109 C C . ASP A 1 277 ? -17.286 4.289 -4.466 1.00 64.56 277 ASP A C 1
ATOM 2111 O O . ASP A 1 277 ? -16.749 3.442 -5.169 1.00 64.56 277 ASP A O 1
ATOM 2115 N N . HIS A 1 278 ? -17.575 4.006 -3.203 1.00 68.12 278 HIS A N 1
ATOM 2116 C CA . HIS A 1 278 ? -17.473 2.652 -2.640 1.00 68.12 278 HIS A CA 1
ATOM 2117 C C . HIS A 1 278 ? -18.443 2.489 -1.476 1.00 68.12 278 HIS A C 1
ATOM 2119 O O . HIS A 1 278 ? -18.959 3.468 -0.944 1.00 68.12 278 HIS A O 1
ATOM 2125 N N . THR A 1 279 ? -18.709 1.270 -1.032 1.00 79.94 279 THR A N 1
ATOM 2126 C CA . THR A 1 279 ? -19.313 0.986 0.270 1.00 79.94 279 THR A CA 1
ATOM 2127 C C . THR A 1 279 ? -18.785 -0.347 0.783 1.00 79.94 279 THR A C 1
ATOM 2129 O O . THR A 1 279 ? -18.831 -1.356 0.089 1.00 79.94 279 THR A O 1
ATOM 2132 N N . ILE A 1 280 ? -18.297 -0.340 2.014 1.00 91.12 280 ILE A N 1
ATOM 2133 C CA . ILE A 1 280 ? -17.666 -1.445 2.724 1.00 91.12 280 ILE A CA 1
ATOM 2134 C C . ILE A 1 280 ? -18.538 -1.745 3.943 1.00 91.12 280 ILE A C 1
ATOM 2136 O O . ILE A 1 280 ? -18.709 -0.893 4.817 1.00 91.12 280 ILE A O 1
ATOM 2140 N N . ASP A 1 281 ? -19.112 -2.941 4.004 1.00 96.69 281 ASP A N 1
ATOM 2141 C CA . ASP A 1 281 ? -19.921 -3.402 5.134 1.00 96.69 281 ASP A CA 1
ATOM 2142 C C . ASP A 1 281 ? -19.300 -4.674 5.693 1.00 96.69 281 ASP A C 1
ATOM 2144 O O . ASP A 1 281 ? -19.324 -5.717 5.039 1.00 96.69 281 ASP A O 1
ATOM 2148 N N . LEU A 1 282 ? -18.715 -4.569 6.886 1.00 97.50 282 LEU A N 1
ATOM 2149 C CA . LEU A 1 282 ? -17.904 -5.618 7.491 1.00 97.50 282 LEU A CA 1
ATOM 2150 C C . LEU A 1 282 ? -18.368 -5.926 8.905 1.00 97.50 282 LEU A C 1
ATOM 2152 O O . LEU A 1 282 ? -18.673 -5.037 9.704 1.00 97.50 282 LEU A O 1
ATOM 2156 N N . ARG A 1 283 ? -18.349 -7.212 9.236 1.00 98.31 283 ARG A N 1
ATOM 2157 C CA . ARG A 1 283 ? -18.439 -7.724 10.601 1.00 98.31 283 ARG A CA 1
ATOM 2158 C C . ARG A 1 283 ? -17.048 -8.071 11.085 1.00 98.31 283 ARG A C 1
ATOM 2160 O O . ARG A 1 283 ? -16.287 -8.702 10.360 1.00 98.31 283 ARG A O 1
ATOM 2167 N N . TRP A 1 284 ? -16.762 -7.687 12.317 1.00 98.38 284 TRP A N 1
ATOM 2168 C CA . TRP A 1 284 ? -15.449 -7.818 12.924 1.00 98.38 284 TRP A CA 1
ATOM 2169 C C . TRP A 1 284 ? -15.497 -8.812 14.064 1.00 98.38 284 TRP A C 1
ATOM 2171 O O . TRP A 1 284 ? -16.427 -8.790 14.874 1.00 98.38 284 TRP A O 1
ATOM 2181 N N . THR A 1 285 ? -14.462 -9.636 14.146 1.00 98.25 285 THR A N 1
ATOM 2182 C CA . THR A 1 285 ? -14.188 -10.511 15.285 1.00 98.25 285 THR A CA 1
ATOM 2183 C C . THR A 1 285 ? -12.687 -10.608 15.491 1.00 98.25 285 THR A C 1
ATOM 2185 O O . THR A 1 285 ? -11.920 -10.481 14.538 1.00 98.25 285 THR A O 1
ATOM 2188 N N . GLY A 1 286 ? -12.244 -10.851 16.715 1.00 97.38 286 GLY A N 1
ATOM 2189 C CA . GLY A 1 286 ? -10.845 -11.166 16.949 1.00 97.38 286 GLY A CA 1
ATOM 2190 C C . GLY A 1 286 ? -10.431 -11.027 18.396 1.00 97.38 286 GLY A C 1
ATOM 2191 O O . GLY A 1 286 ? -11.264 -11.003 19.305 1.00 97.38 286 GLY A O 1
ATOM 2192 N N . ARG A 1 287 ? -9.119 -10.962 18.606 1.00 96.81 287 ARG A N 1
ATOM 2193 C CA . ARG A 1 287 ? -8.512 -10.829 19.924 1.00 96.81 287 ARG A CA 1
ATOM 2194 C C . ARG A 1 287 ? -7.319 -9.893 19.900 1.00 96.81 287 ARG A C 1
ATOM 2196 O O . ARG A 1 287 ? -6.569 -9.828 18.928 1.00 96.81 287 ARG A O 1
ATOM 2203 N N . LEU A 1 288 ? -7.102 -9.219 21.018 1.00 95.56 288 LEU A N 1
ATOM 2204 C CA . LEU A 1 288 ? -5.864 -8.497 21.273 1.00 95.56 288 LEU A CA 1
ATOM 2205 C C . LEU A 1 288 ? -5.400 -8.716 22.712 1.00 95.56 288 LEU A C 1
ATOM 2207 O O . LEU A 1 288 ? -6.203 -9.020 23.589 1.00 95.56 288 LEU A O 1
ATOM 2211 N N . ALA A 1 289 ? -4.106 -8.568 22.966 1.00 94.94 289 ALA A N 1
ATOM 2212 C CA . ALA A 1 289 ? -3.537 -8.673 24.305 1.00 94.94 289 ALA A CA 1
ATOM 2213 C C . ALA A 1 289 ? -2.656 -7.462 24.598 1.00 94.94 289 ALA A C 1
ATOM 2215 O O . ALA A 1 289 ? -1.867 -7.043 23.748 1.00 94.94 289 ALA A O 1
ATOM 2216 N N . MET A 1 290 ? -2.779 -6.935 25.816 1.00 94.12 290 MET A N 1
ATOM 2217 C CA . MET A 1 290 ? -1.983 -5.817 26.312 1.00 94.12 290 MET A CA 1
ATOM 2218 C C . MET A 1 290 ? -1.042 -6.303 27.420 1.00 94.12 290 MET A C 1
ATOM 2220 O O . MET A 1 290 ? -1.475 -6.981 28.348 1.00 94.12 290 MET A O 1
ATOM 2224 N N . THR A 1 291 ? 0.227 -5.911 27.369 1.00 92.56 291 THR A N 1
ATOM 2225 C CA . THR A 1 291 ? 1.231 -6.180 28.406 1.00 92.56 291 THR A CA 1
ATOM 2226 C C . THR A 1 291 ? 1.890 -4.865 28.795 1.00 92.56 291 THR A C 1
ATOM 2228 O O . THR A 1 291 ? 2.400 -4.148 27.940 1.00 92.56 291 THR A O 1
ATOM 2231 N N . GLY A 1 292 ? 1.828 -4.498 30.079 1.00 89.44 292 GLY A N 1
ATOM 2232 C CA . GLY A 1 292 ? 2.392 -3.227 30.554 1.00 89.44 292 GLY A CA 1
ATOM 2233 C C . GLY A 1 292 ? 1.797 -1.987 29.869 1.00 89.44 292 GLY A C 1
ATOM 2234 O O . GLY A 1 292 ? 2.501 -1.009 29.648 1.00 89.44 292 GLY A O 1
ATOM 2235 N N . GLY A 1 293 ? 0.523 -2.041 29.461 1.00 89.25 293 GLY A N 1
ATOM 2236 C CA . GLY A 1 293 ? -0.128 -0.953 28.718 1.00 89.25 293 GLY A CA 1
ATOM 2237 C C . GLY A 1 293 ? 0.272 -0.856 27.242 1.00 89.25 293 GLY A C 1
ATOM 2238 O O . GLY A 1 293 ? -0.163 0.067 26.559 1.00 89.25 293 GLY A O 1
ATOM 2239 N N . ARG A 1 294 ? 1.049 -1.813 26.726 1.00 94.12 294 ARG A N 1
ATOM 2240 C CA . ARG A 1 294 ? 1.440 -1.896 25.317 1.00 94.12 294 ARG A CA 1
ATOM 2241 C C . ARG A 1 294 ? 0.797 -3.086 24.633 1.00 94.12 294 ARG A C 1
ATOM 2243 O O . ARG A 1 294 ? 0.578 -4.125 25.252 1.00 94.12 294 ARG A O 1
ATOM 2250 N N . LEU A 1 295 ? 0.494 -2.930 23.353 1.00 94.50 295 LEU A N 1
ATOM 2251 C CA . LEU A 1 295 ? -0.086 -3.993 22.546 1.00 94.50 295 LEU A CA 1
ATOM 2252 C C . LEU A 1 295 ? 0.967 -5.081 22.326 1.00 94.50 295 LEU A C 1
ATOM 2254 O O . LEU A 1 295 ? 2.046 -4.793 21.816 1.00 94.50 295 LEU A O 1
ATOM 2258 N N . ALA A 1 296 ? 0.658 -6.310 22.734 1.00 94.56 296 ALA A N 1
ATOM 2259 C CA . ALA A 1 296 ? 1.545 -7.470 22.654 1.00 94.56 296 ALA A CA 1
ATOM 2260 C C . ALA A 1 296 ? 1.091 -8.481 21.595 1.00 94.56 296 ALA A C 1
ATOM 2262 O O . ALA A 1 296 ? 1.929 -9.105 20.949 1.00 94.56 296 ALA A O 1
ATOM 2263 N N . ARG A 1 297 ? -0.227 -8.632 21.406 1.00 94.50 297 ARG A N 1
ATOM 2264 C CA . ARG A 1 297 ? -0.837 -9.466 20.359 1.00 94.50 297 ARG A CA 1
ATOM 2265 C C . ARG A 1 297 ? -2.025 -8.740 19.749 1.00 94.50 297 ARG A C 1
ATOM 2267 O O . ARG A 1 297 ? -2.763 -8.069 20.469 1.00 94.50 297 ARG A O 1
ATOM 2274 N N . PHE A 1 298 ? -2.225 -8.920 18.453 1.00 95.44 298 PHE A N 1
ATOM 2275 C CA . PHE A 1 298 ? -3.347 -8.370 17.707 1.00 95.44 298 PHE A CA 1
ATOM 2276 C C . PHE A 1 298 ? -3.699 -9.353 16.599 1.00 95.44 298 PHE A C 1
ATOM 2278 O O . PHE A 1 298 ? -2.818 -9.749 15.843 1.00 95.44 298 PHE A O 1
ATOM 2285 N N . ALA A 1 299 ? -4.956 -9.775 16.552 1.00 96.56 299 ALA A N 1
ATOM 2286 C CA . ALA A 1 299 ? -5.485 -10.623 15.500 1.00 96.56 299 ALA A CA 1
ATOM 2287 C C . ALA A 1 299 ? -6.951 -10.256 15.270 1.00 96.56 299 ALA A C 1
ATOM 2289 O O . ALA A 1 299 ? -7.787 -10.492 16.145 1.00 96.56 299 ALA A O 1
ATOM 2290 N N . LEU A 1 300 ? -7.268 -9.684 14.111 1.00 97.44 300 LEU A N 1
ATOM 2291 C CA . LEU A 1 300 ? -8.641 -9.377 13.715 1.00 97.44 300 LEU A CA 1
ATOM 2292 C C . LEU A 1 300 ? -8.988 -10.060 12.400 1.00 97.44 300 LEU A C 1
ATOM 2294 O O . LEU A 1 300 ? -8.153 -10.227 11.515 1.00 97.44 300 LEU A O 1
ATOM 2298 N N . LEU A 1 301 ? -10.259 -10.414 12.287 1.00 96.56 301 LEU A N 1
ATOM 2299 C CA . LEU A 1 301 ? -10.883 -10.901 11.079 1.00 96.56 301 LEU A CA 1
ATOM 2300 C C . LEU A 1 301 ? -12.093 -10.023 10.773 1.00 96.56 301 LEU A C 1
ATOM 2302 O O . LEU A 1 301 ? -12.952 -9.813 11.637 1.00 96.56 301 LEU A O 1
ATOM 2306 N N . ALA A 1 302 ? -12.166 -9.554 9.535 1.00 96.44 302 ALA A N 1
ATOM 2307 C CA . ALA A 1 302 ? -13.326 -8.883 8.985 1.00 96.44 302 ALA A CA 1
ATOM 2308 C C . ALA A 1 302 ? -13.903 -9.684 7.823 1.00 96.44 302 ALA A C 1
ATOM 2310 O O . ALA A 1 302 ? -13.165 -10.146 6.956 1.00 96.44 302 ALA A O 1
ATOM 2311 N N . GLU A 1 303 ? -15.223 -9.812 7.780 1.00 95.81 303 GLU A N 1
ATOM 2312 C CA . GLU A 1 303 ? -15.944 -10.441 6.673 1.00 95.81 303 GLU A CA 1
ATOM 2313 C C . GLU A 1 303 ? -17.161 -9.613 6.294 1.00 95.81 303 GLU A C 1
ATOM 2315 O O . GLU A 1 303 ? -17.857 -9.074 7.160 1.00 95.81 303 GLU A O 1
ATOM 2320 N N . GLY A 1 304 ? -17.462 -9.556 5.002 1.00 95.19 304 GLY A N 1
ATOM 2321 C CA . GLY A 1 304 ? -18.656 -8.871 4.542 1.00 95.19 304 GLY A CA 1
ATOM 2322 C C . GLY A 1 304 ? -18.677 -8.658 3.043 1.00 95.19 304 GLY A C 1
ATOM 2323 O O . GLY A 1 304 ? -18.362 -9.579 2.286 1.00 95.19 304 GLY A O 1
ATOM 2324 N N . ARG A 1 305 ? -19.100 -7.468 2.621 1.00 93.19 305 ARG A N 1
ATOM 2325 C CA . ARG A 1 305 ? -19.249 -7.100 1.211 1.00 93.19 305 ARG A CA 1
ATOM 2326 C C . ARG A 1 305 ? -18.579 -5.759 0.954 1.00 93.19 305 ARG A C 1
ATOM 2328 O O . ARG A 1 305 ? -18.722 -4.832 1.751 1.00 93.19 305 ARG A O 1
ATOM 2335 N N . GLU A 1 306 ? -17.889 -5.672 -0.171 1.00 88.69 306 GLU A N 1
ATOM 2336 C CA . GLU A 1 306 ? -17.326 -4.431 -0.683 1.00 88.69 306 GLU A CA 1
ATOM 2337 C C . GLU A 1 306 ? -17.913 -4.140 -2.058 1.00 88.69 306 GLU A C 1
ATOM 2339 O O . GLU A 1 306 ? -18.001 -5.015 -2.924 1.00 88.69 306 GLU A O 1
ATOM 2344 N N . GLN A 1 307 ? -18.313 -2.887 -2.224 1.00 86.94 307 GLN A N 1
ATOM 2345 C CA . GLN A 1 307 ? -18.699 -2.277 -3.482 1.00 86.94 307 GLN A CA 1
ATOM 2346 C C . GLN A 1 307 ? -17.717 -1.147 -3.773 1.00 86.94 307 GLN A C 1
ATOM 2348 O O . GLN A 1 307 ? -17.457 -0.343 -2.886 1.00 86.94 307 GLN A O 1
ATOM 2353 N N . LEU A 1 308 ? -17.183 -1.064 -4.985 1.00 78.81 308 LEU A N 1
ATOM 2354 C CA . LEU A 1 308 ? -16.168 -0.089 -5.401 1.00 78.81 308 LEU A CA 1
ATOM 2355 C C . LEU A 1 308 ? -16.462 0.327 -6.849 1.00 78.81 308 LEU A C 1
ATOM 2357 O O . LEU A 1 308 ? -16.713 -0.553 -7.666 1.00 78.81 308 LEU A O 1
ATOM 2361 N N . ARG A 1 309 ? -16.437 1.624 -7.184 1.00 66.62 309 ARG A N 1
ATOM 2362 C CA . ARG A 1 309 ? -16.484 2.155 -8.563 1.00 66.62 309 ARG A CA 1
ATOM 2363 C C . ARG A 1 309 ? -15.547 3.346 -8.715 1.00 66.62 309 ARG A C 1
ATOM 2365 O O . ARG A 1 309 ? -15.604 4.236 -7.890 1.00 66.62 309 ARG A O 1
ATOM 2372 N N . TRP A 1 310 ? -14.734 3.424 -9.763 1.00 59.47 310 TRP A N 1
ATOM 2373 C CA . TRP A 1 310 ? -13.920 4.605 -10.131 1.00 59.47 310 TRP A CA 1
ATOM 2374 C C . TRP A 1 310 ? -14.171 5.046 -11.594 1.00 59.47 310 TRP A C 1
ATOM 2376 O O . TRP A 1 310 ? -15.217 4.672 -12.089 1.00 59.47 310 TRP A O 1
ATOM 2386 N N . PHE A 1 311 ? -13.311 5.855 -12.264 1.00 59.62 311 PHE A N 1
ATOM 2387 C CA . PHE A 1 311 ? -12.814 5.849 -13.679 1.00 59.62 311 PHE A CA 1
ATOM 2388 C C . PHE A 1 311 ? -12.643 7.221 -14.358 1.00 59.62 311 PHE A C 1
ATOM 2390 O O . PHE A 1 311 ? -13.513 8.079 -14.262 1.00 59.62 311 PHE A O 1
ATOM 2397 N N . GLY A 1 312 ? -11.558 7.348 -15.148 1.00 48.88 312 GLY A N 1
ATOM 2398 C CA . GLY A 1 312 ? -11.307 8.257 -16.297 1.00 48.88 312 GLY A CA 1
ATOM 2399 C C . GLY A 1 312 ? -10.031 7.803 -17.064 1.00 48.88 312 GLY A C 1
ATOM 2400 O O . GLY A 1 312 ? -9.209 7.170 -16.403 1.00 48.88 312 GLY A O 1
ATOM 2401 N N . PRO A 1 313 ? -9.821 8.026 -18.399 1.00 47.38 313 PRO A N 1
ATOM 2402 C CA . PRO A 1 313 ? -10.272 9.155 -19.235 1.00 47.38 313 PRO A CA 1
ATOM 2403 C C . PRO A 1 313 ? -11.116 8.781 -20.488 1.00 47.38 313 PRO A C 1
ATOM 2405 O O . PRO A 1 313 ? -11.103 7.655 -20.974 1.00 47.38 313 PRO A O 1
ATOM 2408 N N . ARG A 1 314 ? -11.870 9.747 -21.041 1.00 43.25 314 ARG A N 1
ATOM 2409 C CA . ARG A 1 314 ? -12.823 9.544 -22.157 1.00 43.25 314 ARG A CA 1
ATOM 2410 C C . ARG A 1 314 ? -12.178 9.449 -23.552 1.00 43.25 314 ARG A C 1
ATOM 2412 O O . ARG A 1 314 ? -11.432 10.345 -23.937 1.00 43.25 314 ARG A O 1
ATOM 2419 N N . GLY A 1 315 ? -12.671 8.468 -24.319 1.00 40.97 315 GLY A N 1
ATOM 2420 C CA . GLY A 1 315 ? -12.563 8.284 -25.775 1.00 40.97 315 GLY A CA 1
ATOM 2421 C C . GLY A 1 315 ? -11.810 6.992 -26.074 1.00 40.97 315 GLY A C 1
ATOM 2422 O O . GLY A 1 315 ? -10.592 7.027 -26.095 1.00 40.97 315 GLY A O 1
ATOM 2423 N N . ASP A 1 316 ? -12.428 5.818 -26.179 1.00 36.66 316 ASP A N 1
ATOM 2424 C CA . ASP A 1 316 ? -13.601 5.410 -26.957 1.00 36.66 316 ASP A CA 1
ATOM 2425 C C . ASP A 1 316 ? -14.198 4.086 -26.411 1.00 36.66 316 ASP A C 1
ATOM 2427 O O . ASP A 1 316 ? -13.540 3.285 -25.750 1.00 36.66 316 ASP A O 1
ATOM 2431 N N . GLY A 1 317 ? -15.506 3.895 -26.603 1.00 40.88 317 GLY A N 1
ATOM 2432 C CA . GLY A 1 317 ? -16.279 2.822 -25.976 1.00 40.88 317 GLY A CA 1
ATOM 2433 C C . GLY A 1 317 ? -15.744 1.418 -26.263 1.00 40.88 317 GLY A C 1
ATOM 2434 O O . GLY A 1 317 ? -15.687 1.004 -27.413 1.00 40.88 317 GLY A O 1
ATOM 2435 N N . GLY A 1 318 ? -15.422 0.693 -25.188 1.00 45.94 318 GLY A N 1
ATOM 2436 C CA . GLY A 1 318 ? -15.388 -0.769 -25.107 1.00 45.94 318 GLY A CA 1
ATOM 2437 C C . GLY A 1 318 ? -14.720 -1.489 -26.276 1.00 45.94 318 GLY A C 1
ATOM 2438 O O . GLY A 1 318 ? -15.430 -1.892 -27.192 1.00 45.94 318 GLY A O 1
ATOM 2439 N N . LYS A 1 319 ? -13.388 -1.681 -26.195 1.00 44.44 319 LYS A N 1
ATOM 2440 C CA . LYS A 1 319 ? -12.589 -2.755 -26.853 1.00 44.44 319 LYS A CA 1
ATOM 2441 C C . LYS A 1 319 ? -11.054 -2.594 -26.753 1.00 44.44 319 LYS A C 1
ATOM 2443 O O . LYS A 1 319 ? -10.338 -3.392 -27.346 1.00 44.44 319 LYS A O 1
ATOM 2448 N N . GLY A 1 320 ? -10.518 -1.588 -26.055 1.00 51.75 320 GLY A N 1
ATOM 2449 C CA . GLY A 1 320 ? -9.062 -1.371 -25.980 1.00 51.75 320 GLY A CA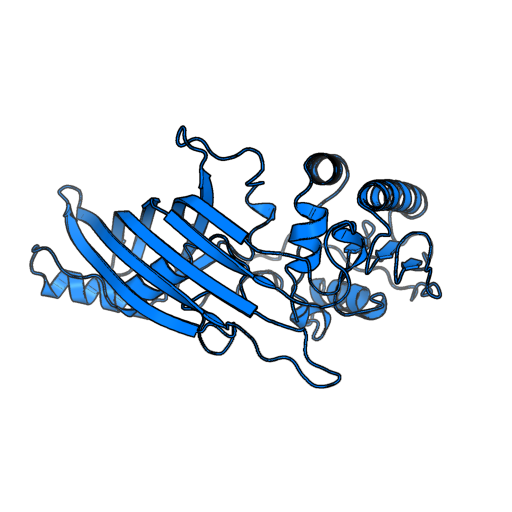 1
ATOM 2450 C C . GLY A 1 320 ? -8.357 -2.177 -24.881 1.00 51.75 320 GLY A C 1
ATOM 2451 O O . GLY A 1 320 ? -8.899 -2.295 -23.787 1.00 51.75 320 GLY A O 1
ATOM 2452 N N . ASN A 1 321 ? -7.139 -2.651 -25.166 1.00 55.12 321 ASN A N 1
ATOM 2453 C CA . ASN A 1 321 ? -6.217 -3.314 -24.238 1.00 55.12 321 ASN A CA 1
ATOM 2454 C C . ASN A 1 321 ? -5.866 -2.410 -23.032 1.00 55.12 321 ASN A C 1
ATOM 2456 O O . ASN A 1 321 ? -5.559 -1.231 -23.210 1.00 55.12 321 ASN A O 1
ATOM 2460 N N . ASP A 1 322 ? -5.913 -2.929 -21.804 1.00 53.28 322 ASP A N 1
ATOM 2461 C CA . ASP A 1 322 ? -5.748 -2.130 -20.580 1.00 53.28 322 ASP A CA 1
ATOM 2462 C C . ASP A 1 322 ? -4.332 -1.570 -20.375 1.00 53.28 322 ASP A C 1
ATOM 2464 O O . ASP A 1 322 ? -4.167 -0.476 -19.827 1.00 53.28 322 ASP A O 1
ATOM 2468 N N . VAL A 1 323 ? -3.310 -2.256 -20.885 1.00 55.41 323 VAL A N 1
ATOM 2469 C CA . VAL A 1 323 ? -1.894 -1.880 -20.735 1.00 55.41 323 VAL A CA 1
ATOM 2470 C C . VAL A 1 323 ? -1.462 -0.804 -21.737 1.00 55.41 323 VAL A C 1
ATOM 2472 O O . VAL A 1 323 ? -0.510 -0.057 -21.482 1.00 55.41 323 VAL A O 1
ATOM 2475 N N . ALA A 1 324 ? -2.231 -0.639 -22.819 1.00 47.06 324 ALA A N 1
ATOM 2476 C CA . ALA A 1 324 ? -2.040 0.376 -23.858 1.00 47.06 324 ALA A CA 1
ATOM 2477 C C . ALA A 1 324 ? -2.175 1.832 -23.386 1.00 47.06 324 ALA A C 1
ATOM 2479 O O . ALA A 1 324 ? -1.843 2.751 -24.148 1.00 47.06 324 ALA A O 1
ATOM 2480 N N . HIS A 1 325 ? -2.631 2.062 -22.143 1.00 54.97 325 HIS A N 1
ATOM 2481 C CA . HIS A 1 325 ? -3.066 3.373 -21.632 1.00 54.97 325 HIS A CA 1
ATOM 2482 C C . HIS A 1 325 ? -2.406 3.852 -20.322 1.00 54.97 325 HIS A C 1
ATOM 2484 O O . HIS A 1 325 ? -2.919 4.778 -19.702 1.00 54.97 325 HIS A O 1
ATOM 2490 N N . LEU A 1 326 ? -1.272 3.301 -19.881 1.00 56.25 326 LEU A N 1
ATOM 2491 C CA . LEU A 1 326 ? -0.671 3.674 -18.587 1.00 56.25 326 LEU A CA 1
ATOM 2492 C C . LEU A 1 326 ? 0.007 5.065 -18.579 1.00 56.25 326 LEU A C 1
ATOM 2494 O O . LEU A 1 326 ? 1.190 5.201 -18.877 1.00 56.25 326 LEU A O 1
ATOM 2498 N N . PRO A 1 327 ? -0.752 6.125 -18.248 1.00 48.03 327 PRO A N 1
ATOM 2499 C CA . PRO A 1 327 ? -0.579 6.789 -16.958 1.00 48.03 327 PRO A CA 1
ATOM 2500 C C . PRO A 1 327 ? -1.921 7.023 -16.231 1.00 48.03 327 PRO A C 1
ATOM 2502 O O . PRO A 1 327 ? -2.319 8.159 -15.990 1.00 48.03 327 PRO A O 1
ATOM 2505 N N . ALA A 1 328 ? -2.631 5.929 -15.926 1.00 46.81 328 ALA A N 1
ATOM 2506 C CA . ALA A 1 328 ? -3.264 5.565 -14.641 1.00 46.81 328 ALA A CA 1
ATOM 2507 C C . ALA A 1 328 ? -4.346 4.494 -14.905 1.00 46.81 328 ALA A C 1
ATOM 2509 O O . ALA A 1 328 ? -5.414 4.810 -15.414 1.00 46.81 328 ALA A O 1
ATOM 2510 N N . GLY A 1 329 ? -4.031 3.220 -14.654 1.00 46.41 329 GLY A N 1
ATOM 2511 C CA . GLY A 1 329 ? -4.817 2.052 -15.070 1.00 46.41 329 GLY A CA 1
ATOM 2512 C C . GLY A 1 329 ? -6.279 2.061 -14.606 1.00 46.41 329 GLY A C 1
ATOM 2513 O O . GLY A 1 329 ? -6.520 2.076 -13.417 1.00 46.41 329 GLY A O 1
ATOM 2514 N N . ARG A 1 330 ? -7.182 2.094 -15.597 1.00 49.72 330 ARG A N 1
ATOM 2515 C CA . ARG A 1 330 ? -8.467 1.390 -15.846 1.00 49.72 330 ARG A CA 1
ATOM 2516 C C . ARG A 1 330 ? -9.468 1.020 -14.711 1.00 49.72 330 ARG A C 1
ATOM 2518 O O . ARG A 1 330 ? -9.214 1.192 -13.529 1.00 49.72 330 ARG A O 1
ATOM 2525 N N . PRO A 1 331 ? -10.685 0.558 -15.096 1.00 50.31 331 PRO A N 1
ATOM 2526 C CA . PRO A 1 331 ? -11.830 0.534 -14.194 1.00 50.31 331 PRO A CA 1
ATOM 2527 C C . PRO A 1 331 ? -12.067 -0.454 -13.010 1.00 50.31 331 PRO A C 1
ATOM 2529 O O . PRO A 1 331 ? -12.750 -1.450 -13.179 1.00 50.31 331 PRO A O 1
ATOM 2532 N N . ILE A 1 332 ? -11.716 -0.079 -11.773 1.00 59.16 332 ILE A N 1
ATOM 2533 C CA . ILE A 1 332 ? -12.401 -0.313 -10.455 1.00 59.16 332 ILE A CA 1
ATOM 2534 C C . ILE A 1 332 ? -13.911 -0.630 -10.289 1.00 59.16 332 ILE A C 1
ATOM 2536 O O . ILE A 1 332 ? -14.460 0.048 -9.437 1.00 59.16 332 ILE A O 1
ATOM 2540 N N . ASP A 1 333 ? -14.614 -1.528 -11.010 1.00 63.84 333 ASP A N 1
ATOM 2541 C CA . ASP A 1 333 ? -16.030 -1.923 -10.711 1.00 63.84 333 ASP A CA 1
ATOM 2542 C C . ASP A 1 333 ? -16.083 -3.274 -9.978 1.00 63.84 333 ASP A C 1
ATOM 2544 O O . ASP A 1 333 ? -15.999 -4.344 -10.583 1.00 63.84 333 ASP A O 1
ATOM 2548 N N . LEU A 1 334 ? -16.183 -3.209 -8.651 1.00 73.62 334 LEU A N 1
ATOM 2549 C CA . LEU A 1 334 ? -16.221 -4.358 -7.754 1.00 73.62 334 LEU A CA 1
ATOM 2550 C C . LEU A 1 334 ? -17.566 -4.399 -7.031 1.00 73.62 334 LEU A C 1
ATOM 2552 O O . LEU A 1 334 ? -18.003 -3.403 -6.457 1.00 73.62 334 LEU A O 1
ATOM 2556 N N . ASP A 1 335 ? -18.172 -5.578 -6.977 1.00 84.31 335 ASP A N 1
ATOM 2557 C CA . ASP A 1 335 ? -19.260 -5.881 -6.052 1.00 84.31 335 ASP A CA 1
ATOM 2558 C C . ASP A 1 335 ? -19.145 -7.348 -5.627 1.00 84.31 335 ASP A C 1
ATOM 2560 O O . ASP A 1 335 ? -19.519 -8.254 -6.372 1.00 84.31 335 ASP A O 1
ATOM 2564 N N . CYS A 1 336 ? -18.535 -7.603 -4.467 1.00 83.19 336 CYS A N 1
ATOM 2565 C CA . CYS A 1 336 ? -18.224 -8.969 -4.047 1.00 83.19 336 CYS A CA 1
ATOM 2566 C C . CYS A 1 336 ? -18.156 -9.145 -2.530 1.00 83.19 336 CYS A C 1
ATOM 2568 O O . CYS A 1 336 ? -18.091 -8.187 -1.754 1.00 83.19 336 CYS A O 1
ATOM 2570 N N . ARG A 1 337 ? -18.157 -10.411 -2.104 1.00 90.69 337 ARG A N 1
ATOM 2571 C CA . ARG A 1 337 ? -17.837 -10.772 -0.724 1.00 90.69 337 ARG A CA 1
ATOM 2572 C C . ARG A 1 337 ? -16.343 -10.610 -0.482 1.00 90.69 337 ARG A C 1
ATOM 2574 O O . ARG A 1 337 ? -15.535 -10.903 -1.356 1.00 90.69 337 ARG A O 1
ATOM 2581 N N . VAL A 1 338 ? -15.985 -10.196 0.724 1.00 89.25 338 VAL A N 1
ATOM 2582 C CA . VAL A 1 338 ? -14.594 -9.937 1.103 1.00 89.25 338 VAL A CA 1
ATOM 2583 C C . VAL A 1 338 ? -14.272 -10.505 2.477 1.00 89.25 338 VAL A C 1
ATOM 2585 O O . VAL A 1 338 ? -15.151 -10.647 3.335 1.00 89.25 338 VAL A O 1
ATOM 2588 N N . ARG A 1 339 ? -12.990 -10.812 2.677 1.00 90.19 339 ARG A N 1
ATOM 2589 C CA . ARG A 1 339 ? -12.407 -11.204 3.959 1.00 90.19 339 ARG A CA 1
ATOM 2590 C C . ARG A 1 339 ? -11.064 -10.509 4.154 1.00 90.19 339 ARG A C 1
ATOM 2592 O O . ARG A 1 339 ? -10.213 -10.590 3.270 1.00 90.19 339 ARG A O 1
ATOM 2599 N N . TYR A 1 340 ? -10.863 -9.895 5.317 1.00 90.19 340 TYR A N 1
ATOM 2600 C CA . TYR A 1 340 ? -9.583 -9.307 5.718 1.00 90.19 340 TYR A CA 1
ATOM 2601 C C . TYR A 1 340 ? -9.088 -9.952 7.006 1.00 90.19 340 TYR A C 1
ATOM 2603 O O . TYR A 1 340 ? -9.846 -10.074 7.967 1.00 90.19 340 TYR A O 1
ATOM 2611 N N . GLY A 1 341 ? -7.821 -10.346 7.032 1.00 91.31 341 GLY A N 1
ATOM 2612 C CA . GLY A 1 341 ? -7.095 -10.697 8.249 1.00 91.31 341 GLY A CA 1
ATOM 2613 C C . GLY A 1 341 ? -6.152 -9.568 8.640 1.00 91.31 341 GLY A C 1
ATOM 2614 O O . GLY A 1 341 ? -5.582 -8.931 7.761 1.00 91.31 341 GLY A O 1
ATOM 2615 N N . MET A 1 342 ? -5.980 -9.316 9.935 1.00 93.38 342 MET A N 1
ATOM 2616 C CA . MET A 1 342 ? -5.002 -8.350 10.435 1.00 93.38 342 MET A CA 1
ATOM 2617 C C . MET A 1 342 ? -4.201 -8.928 11.594 1.00 93.38 342 MET A C 1
ATOM 2619 O O . MET A 1 342 ? -4.798 -9.526 12.492 1.00 93.38 342 MET A O 1
ATOM 2623 N N . GLY A 1 343 ? -2.884 -8.715 11.606 1.00 93.06 343 GLY A N 1
ATOM 2624 C CA . GLY A 1 343 ? -1.970 -9.263 12.613 1.00 93.06 343 GLY A CA 1
ATOM 2625 C C . GLY A 1 343 ? -0.776 -8.355 12.898 1.00 93.06 343 GLY A C 1
ATOM 2626 O O . GLY A 1 343 ? -0.452 -7.507 12.079 1.00 93.06 343 GLY A O 1
ATOM 2627 N N . LEU A 1 344 ? -0.133 -8.496 14.063 1.00 90.50 344 LEU A N 1
ATOM 2628 C CA . LEU A 1 344 ? 1.171 -7.844 14.283 1.00 90.50 344 LEU A CA 1
ATOM 2629 C C . LEU A 1 344 ? 2.233 -8.505 13.405 1.00 90.50 344 LEU A C 1
ATOM 2631 O O . LEU A 1 344 ? 2.246 -9.734 13.326 1.00 90.50 344 LEU A O 1
ATOM 2635 N N . GLU A 1 345 ? 3.110 -7.684 12.825 1.00 78.69 345 GLU A N 1
ATOM 2636 C CA . GLU A 1 345 ? 4.360 -8.144 12.201 1.00 78.69 345 GLU A CA 1
ATOM 2637 C C . GLU A 1 345 ? 5.366 -8.659 13.242 1.00 78.69 345 GLU A C 1
ATOM 2639 O O . GLU A 1 345 ? 5.411 -8.098 14.374 1.00 78.69 345 GLU A O 1
#